Protein 4XA8 (pdb70)

Structure (mmCIF, N/CA/C/O backbone):
data_4XA8
#
_entry.id   4XA8
#
_cell.length_a   58.762
_cell.length_b   63.714
_cell.length_c   154.967
_cell.angle_alpha   90.000
_cell.angle_beta   90.000
_cell.angle_gamma   90.000
#
_symmetry.space_group_name_H-M   'C 2 2 21'
#
loop_
_entity.id
_entity.type
_entity.pdbx_description
1 polymer 'D-isomer specific 2-hydroxyacid dehydrogenase NAD-binding'
2 water water
#
loop_
_atom_site.group_PDB
_atom_site.id
_atom_site.type_symbol
_atom_site.label_atom_id
_atom_site.label_alt_id
_atom_site.label_comp_id
_atom_site.label_asym_id
_atom_site.label_entity_id
_atom_site.label_seq_id
_atom_site.pdbx_PDB_ins_code
_atom_site.Cartn_x
_atom_site.Cartn_y
_atom_site.Cartn_z
_atom_site.occupancy
_atom_site.B_iso_or_equiv
_atom_site.auth_seq_id
_atom_site.auth_comp_id
_atom_site.auth_asym_id
_atom_site.auth_atom_id
_atom_site.pdbx_PDB_model_num
ATOM 1 N N . ALA A 1 6 ? -28.430 -16.106 -8.273 1.00 71.49 5 ALA A N 1
ATOM 2 C CA . ALA A 1 6 ? -28.630 -17.409 -7.583 1.00 71.98 5 ALA A CA 1
ATOM 3 C C . ALA A 1 6 ? -28.742 -17.172 -6.079 1.00 73.17 5 ALA A C 1
ATOM 4 O O . ALA A 1 6 ? -27.867 -17.576 -5.313 1.00 70.93 5 ALA A O 1
ATOM 6 N N . SER A 1 7 ? -29.822 -16.509 -5.673 1.00 74.68 6 SER A N 1
ATOM 7 C CA . SER A 1 7 ? -30.009 -16.089 -4.283 1.00 75.62 6 SER A CA 1
ATOM 8 C C . SER A 1 7 ? -28.926 -15.089 -3.813 1.00 71.65 6 SER A C 1
ATOM 9 O O . SER A 1 7 ? -28.641 -15.009 -2.615 1.00 75.03 6 SER A O 1
ATOM 11 N N . GLY A 1 8 ? -28.339 -14.331 -4.744 1.00 63.51 7 GLY A N 1
ATOM 12 C CA . GLY A 1 8 ? -27.244 -13.409 -4.441 1.00 56.26 7 GLY A CA 1
ATOM 13 C C . GLY A 1 8 ? -26.708 -12.713 -5.692 1.00 51.03 7 GLY A C 1
ATOM 14 O O . GLY A 1 8 ? -26.870 -13.226 -6.808 1.00 47.66 7 GLY A O 1
ATOM 15 N N . ALA A 1 9 ? -26.052 -11.563 -5.522 1.00 46.47 8 ALA A N 1
ATOM 16 C CA . ALA A 1 9 ? -25.622 -10.744 -6.672 1.00 43.83 8 ALA A CA 1
ATOM 17 C C . ALA A 1 9 ? -24.167 -10.986 -7.051 1.00 40.47 8 ALA A C 1
ATOM 18 O O . ALA A 1 9 ? -23.324 -11.357 -6.205 1.00 38.67 8 ALA A O 1
ATOM 20 N N . LEU A 1 10 ? -23.879 -10.805 -8.337 1.00 37.01 9 LEU A N 1
ATOM 21 C CA . LEU A 1 10 ? -22.512 -10.758 -8.813 1.00 34.80 9 LEU A CA 1
ATOM 22 C C . LEU A 1 10 ? -22.089 -9.332 -9.067 1.00 33.14 9 LEU A C 1
ATOM 23 O O . LEU A 1 10 ? -22.814 -8.573 -9.714 1.00 35.49 9 LEU A O 1
ATOM 28 N N . VAL A 1 11 ? -20.895 -8.984 -8.591 1.00 32.79 10 VAL A N 1
ATOM 29 C CA . VAL A 1 11 ? -20.275 -7.692 -8.874 1.00 31.99 10 VAL A CA 1
ATOM 30 C C . VAL A 1 11 ? -19.092 -7.879 -9.833 1.00 30.87 10 VAL A C 1
ATOM 31 O O . VAL A 1 11 ? -18.276 -8.778 -9.643 1.00 29.46 10 VAL A O 1
ATOM 35 N N . PHE A 1 12 ? -19.022 -7.002 -10.824 1.00 27.82 11 PHE A N 1
ATOM 36 C CA . PHE A 1 12 ? -17.974 -6.977 -11.832 1.00 28.46 11 PHE A CA 1
ATOM 37 C C . PHE A 1 12 ? -17.078 -5.748 -11.664 1.00 28.93 11 PHE A C 1
ATOM 38 O O . PHE A 1 12 ? -17.583 -4.591 -11.551 1.00 29.23 11 PHE A O 1
ATOM 46 N N . TYR A 1 13 ? -15.767 -5.972 -11.694 1.00 27.89 12 TYR A N 1
ATOM 47 C CA . TYR A 1 13 ? -14.834 -4.862 -11.774 1.00 29.41 12 TYR A CA 1
ATOM 48 C C . TYR A 1 13 ? -13.702 -5.150 -12.773 1.00 27.57 12 TYR A C 1
ATOM 49 O O . TYR A 1 13 ? -12.948 -6.129 -12.637 1.00 27.02 12 TYR A O 1
ATOM 58 N N . SER A 1 14 ? -13.533 -4.253 -13.730 1.00 27.69 13 SER A N 1
ATOM 59 C CA . SER A 1 14 ? -12.293 -4.253 -14.522 1.00 29.82 13 SER A CA 1
ATOM 60 C C . SER A 1 14 ? -12.090 -2.917 -15.249 1.00 32.20 13 SER A C 1
ATOM 61 O O . SER A 1 14 ? -13.024 -2.386 -15.800 1.00 35.51 13 SER A O 1
ATOM 64 N N . ALA A 1 15 ? -10.875 -2.378 -15.232 1.00 33.90 14 ALA A N 1
ATOM 65 C CA . ALA A 1 15 ? -10.558 -1.172 -16.046 1.00 34.95 14 ALA A CA 1
ATOM 66 C C . ALA A 1 15 ? -10.184 -1.535 -17.485 1.00 33.95 14 ALA A C 1
ATOM 67 O O . ALA A 1 15 ? -10.013 -0.631 -18.325 1.00 36.31 14 ALA A O 1
ATOM 69 N N . VAL A 1 16 ? -10.054 -2.834 -17.774 1.00 32.05 15 VAL A N 1
ATOM 70 C CA . VAL A 1 16 ? -9.560 -3.294 -19.087 1.00 35.10 15 VAL A CA 1
ATOM 71 C C . VAL A 1 16 ? -10.566 -4.217 -19.812 1.00 35.47 15 VAL A C 1
ATOM 72 O O . VAL A 1 16 ? -10.224 -4.840 -20.797 1.00 40.10 15 VAL A O 1
ATOM 76 N N . ASP A 1 17 ? -11.802 -4.288 -19.326 1.00 37.72 16 ASP A N 1
ATOM 77 C CA . ASP A 1 17 ? -12.845 -5.170 -19.872 1.00 37.09 16 ASP A CA 1
ATOM 78 C C . ASP A 1 17 ? -14.165 -4.416 -19.814 1.00 36.72 16 ASP A C 1
ATOM 79 O O . ASP A 1 17 ? -14.354 -3.563 -18.964 1.00 37.00 16 ASP A O 1
ATOM 84 N N . ILE A 1 18 ? -15.066 -4.709 -20.737 1.00 38.65 17 ILE A N 1
ATOM 85 C CA . ILE A 1 18 ? -16.326 -3.977 -20.844 1.00 38.44 17 ILE A CA 1
ATOM 86 C C . ILE A 1 18 ? -17.407 -4.664 -20.004 1.00 35.57 17 ILE A C 1
ATOM 87 O O . ILE A 1 18 ? -17.959 -5.717 -20.408 1.00 34.44 17 ILE A O 1
ATOM 92 N N . GLY A 1 19 ? -17.757 -4.026 -18.893 1.00 34.03 18 GLY A N 1
ATOM 93 C CA . GLY A 1 19 ? -18.760 -4.585 -17.933 1.00 34.37 18 GLY A CA 1
ATOM 94 C C . GLY A 1 19 ? -20.062 -5.024 -18.563 1.00 34.96 18 GLY A C 1
ATOM 95 O O . GLY A 1 19 ? -20.542 -6.137 -18.327 1.00 34.15 18 GLY A O 1
ATOM 96 N N . GLN A 1 20 ? -20.629 -4.177 -19.407 1.00 37.20 19 GLN A N 1
ATOM 97 C CA . GLN A 1 20 ? -21.920 -4.473 -20.048 1.00 40.03 19 GLN A CA 1
ATOM 98 C C . GLN A 1 20 ? -21.972 -5.765 -20.882 1.00 38.59 19 GLN A C 1
ATOM 99 O O . GLN A 1 20 ? -22.966 -6.473 -20.868 1.00 35.18 19 GLN A O 1
ATOM 105 N N . ASP A 1 21 ? -20.903 -6.071 -21.606 1.00 37.68 20 ASP A N 1
ATOM 106 C CA . ASP A 1 21 ? -20.840 -7.285 -22.402 1.00 38.97 20 ASP A CA 1
ATOM 107 C C . ASP A 1 21 ? -20.843 -8.501 -21.483 1.00 34.01 20 ASP A C 1
ATOM 108 O O . ASP A 1 21 ? -21.402 -9.532 -21.827 1.00 31.65 20 ASP A O 1
ATOM 113 N N . TRP A 1 22 ? -20.171 -8.400 -20.339 1.00 30.69 21 TRP A N 1
ATOM 114 C CA . TRP A 1 22 ? -20.157 -9.500 -19.396 1.00 30.23 21 TRP A CA 1
ATOM 115 C C . TRP A 1 22 ? -21.517 -9.657 -18.745 1.00 30.70 21 TRP A C 1
ATOM 116 O O . TRP A 1 22 ? -21.953 -10.769 -18.500 1.00 30.95 21 TRP A O 1
ATOM 127 N N . LYS A 1 23 ? -22.175 -8.541 -18.449 1.00 32.52 22 LYS A N 1
ATOM 128 C CA . LYS A 1 23 ? -23.500 -8.566 -17.841 1.00 32.88 22 LYS A CA 1
ATOM 129 C C . LYS A 1 23 ? -24.500 -9.265 -18.777 1.00 34.11 22 LYS A C 1
ATOM 130 O O . LYS A 1 23 ? -25.267 -10.132 -18.338 1.00 31.64 22 LYS A O 1
ATOM 136 N N . SER A 1 24 ? -24.461 -8.912 -20.056 1.00 33.49 23 SER A N 1
ATOM 137 C CA . SER A 1 24 ? -25.362 -9.517 -21.037 1.00 37.56 23 SER A CA 1
ATOM 138 C C . SER A 1 24 ? -25.181 -11.019 -21.159 1.00 37.24 23 SER A C 1
ATOM 139 O O . SER A 1 24 ? -26.150 -11.773 -21.192 1.00 36.78 23 SER A O 1
ATOM 142 N N . ALA A 1 25 ? -23.926 -11.432 -21.218 1.00 35.69 24 ALA A N 1
ATOM 143 C CA . ALA A 1 25 ? -23.565 -12.837 -21.341 1.00 36.28 24 ALA A CA 1
ATOM 144 C C . ALA A 1 25 ? -23.956 -13.641 -20.085 1.00 34.03 24 ALA A C 1
ATOM 145 O O . ALA A 1 25 ? -24.531 -14.739 -20.183 1.00 34.25 24 ALA A O 1
ATOM 147 N N . LEU A 1 26 ? -23.671 -13.085 -18.919 1.00 31.70 25 LEU A N 1
ATOM 148 C CA . LEU A 1 26 ? -24.024 -13.735 -17.652 1.00 32.23 25 LEU A CA 1
ATOM 149 C C . LEU A 1 26 ? -25.549 -13.843 -17.450 1.00 33.57 25 LEU A C 1
ATOM 150 O O . LEU A 1 26 ? -26.074 -14.905 -17.102 1.00 35.34 25 LEU A O 1
ATOM 155 N N . GLN A 1 27 ? -26.273 -12.778 -17.750 1.00 35.29 26 GLN A N 1
ATOM 156 C CA . GLN A 1 27 ? -27.733 -12.811 -17.653 1.00 39.36 26 GLN A CA 1
ATOM 157 C C . GLN A 1 27 ? -28.408 -13.632 -18.757 1.00 41.32 26 GLN A C 1
ATOM 158 O O . GLN A 1 27 ? -29.515 -14.074 -18.558 1.00 44.68 26 GLN A O 1
ATOM 164 N N . ALA A 1 28 ? -27.741 -13.834 -19.891 1.00 40.87 27 ALA A N 1
ATOM 165 C CA . ALA A 1 28 ? -28.215 -14.768 -20.925 1.00 45.40 27 ALA A CA 1
ATOM 166 C C . ALA A 1 28 ? -28.131 -16.196 -20.413 1.00 45.16 27 ALA A C 1
ATOM 167 O O . ALA A 1 28 ? -29.113 -16.953 -20.481 1.00 48.17 27 ALA A O 1
ATOM 169 N N . ALA A 1 29 ? -26.955 -16.539 -19.900 1.00 43.07 28 ALA A N 1
ATOM 170 C CA . ALA A 1 29 ? -26.662 -17.829 -19.307 1.00 44.00 28 ALA A CA 1
ATOM 171 C C . ALA A 1 29 ? -27.418 -18.111 -17.994 1.00 45.38 28 ALA A C 1
ATOM 172 O O . ALA A 1 29 ? -27.688 -19.275 -17.692 1.00 48.82 28 ALA A O 1
ATOM 174 N N . HIS A 1 30 ? -27.738 -17.087 -17.207 1.00 42.86 29 HIS A N 1
ATOM 175 C CA . HIS A 1 30 ? -28.524 -17.277 -15.973 1.00 46.19 29 HIS A CA 1
ATOM 176 C C . HIS A 1 30 ? -29.533 -16.130 -15.857 1.00 47.13 29 HIS A C 1
ATOM 177 O O . HIS A 1 30 ? -29.231 -15.104 -15.224 1.00 42.19 29 HIS A O 1
ATOM 184 N N . PRO A 1 31 ? -30.730 -16.284 -16.495 1.00 49.54 30 PRO A N 1
ATOM 185 C CA . PRO A 1 31 ? -31.703 -15.197 -16.458 1.00 51.83 30 PRO A CA 1
ATOM 186 C C . PRO A 1 31 ? -32.037 -14.803 -15.027 1.00 53.10 30 PRO A C 1
ATOM 187 O O . PRO A 1 31 ? -32.108 -15.660 -14.149 1.00 54.91 30 PRO A O 1
ATOM 191 N N . GLY A 1 32 ? -32.183 -13.504 -14.787 1.00 53.31 31 GLY A N 1
ATOM 192 C CA . GLY A 1 32 ? -32.450 -13.023 -13.440 1.00 56.04 31 GLY A CA 1
ATOM 193 C C . GLY A 1 32 ? -31.291 -13.193 -12.476 1.00 55.26 31 GLY A C 1
ATOM 194 O O . GLY A 1 32 ? -31.489 -13.127 -11.265 1.00 58.42 31 GLY A O 1
ATOM 195 N N . LEU A 1 33 ? -30.074 -13.408 -12.978 1.00 52.94 32 LEU A N 1
ATOM 196 C CA . LEU A 1 33 ? -28.898 -13.290 -12.102 1.00 49.90 32 LEU A CA 1
ATOM 197 C C . LEU A 1 33 ? -28.702 -11.787 -11.982 1.00 49.87 32 LEU A C 1
ATOM 198 O O . LEU A 1 33 ? -28.841 -11.083 -12.971 1.00 51.55 32 LEU A O 1
ATOM 203 N N . ASP A 1 34 ? -28.414 -11.309 -10.774 1.00 48.23 33 ASP A N 1
ATOM 204 C CA . ASP A 1 34 ? -28.230 -9.885 -10.507 1.00 48.57 33 ASP A CA 1
ATOM 205 C C . ASP A 1 34 ? -26.753 -9.579 -10.678 1.00 42.99 33 ASP A C 1
ATOM 206 O O . ASP A 1 34 ? -25.922 -10.108 -9.936 1.00 39.75 33 ASP A O 1
ATOM 211 N N . VAL A 1 35 ? -26.445 -8.752 -11.661 1.00 40.09 34 VAL A N 1
ATOM 212 C CA . VAL A 1 35 ? -25.082 -8.444 -12.041 1.00 38.60 34 VAL A CA 1
ATOM 213 C C . VAL A 1 35 ? -24.983 -6.959 -11.853 1.00 39.84 34 VAL A C 1
ATOM 214 O O . VAL A 1 35 ? -25.805 -6.197 -12.387 1.00 44.45 34 VAL A O 1
ATOM 218 N N . ARG A 1 36 ? -23.998 -6.545 -11.071 1.00 37.96 35 ARG A N 1
ATOM 219 C CA . ARG A 1 36 ? -23.797 -5.162 -10.776 1.00 37.80 35 ARG A CA 1
ATOM 220 C C . ARG A 1 36 ? -22.393 -4.794 -11.219 1.00 38.34 35 ARG A C 1
ATOM 221 O O . ARG A 1 36 ? -21.399 -5.442 -10.831 1.00 35.95 35 ARG A O 1
ATOM 229 N N . ILE A 1 37 ? -22.318 -3.757 -12.051 1.00 38.52 36 ILE A N 1
ATOM 230 C CA . ILE A 1 37 ? -21.038 -3.319 -12.616 1.00 38.27 36 ILE A CA 1
ATOM 231 C C . ILE A 1 37 ? -20.504 -2.223 -11.722 1.00 37.98 36 ILE A C 1
ATOM 232 O O . ILE A 1 37 ? -21.147 -1.172 -11.575 1.00 39.85 36 ILE A O 1
ATOM 237 N N . ALA A 1 38 ? -19.353 -2.472 -11.102 1.00 35.11 37 ALA A N 1
ATOM 238 C CA . ALA A 1 38 ? -18.688 -1.461 -10.293 1.00 36.77 37 ALA A CA 1
ATOM 239 C C . ALA A 1 38 ? -17.944 -0.557 -11.229 1.00 39.21 37 ALA A C 1
ATOM 240 O O . ALA A 1 38 ? -17.347 -1.033 -12.211 1.00 36.36 37 ALA A O 1
ATOM 242 N N . ARG A 1 39 ? -17.925 0.723 -10.872 1.00 37.73 38 ARG A N 1
ATOM 243 C CA . ARG A 1 39 ? -17.334 1.798 -11.663 1.00 42.70 38 ARG A CA 1
ATOM 244 C C . ARG A 1 39 ? -15.808 1.742 -11.636 1.00 42.04 38 ARG A C 1
ATOM 245 O O . ARG A 1 39 ? -15.216 1.621 -10.563 1.00 39.52 38 ARG A O 1
ATOM 253 N N . ALA A 1 40 ? -15.177 1.784 -12.804 1.00 41.80 39 ALA A N 1
ATOM 254 C CA . ALA A 1 40 ? -13.709 1.838 -12.879 1.00 42.56 39 ALA A CA 1
ATOM 255 C C . ALA A 1 40 ? -13.196 2.997 -12.018 1.00 45.13 39 ALA A C 1
ATOM 256 O O . ALA A 1 40 ? -13.820 4.066 -11.962 1.00 43.18 39 ALA A O 1
ATOM 258 N N . GLY A 1 41 ? -12.080 2.771 -11.326 1.00 43.07 40 GLY A N 1
ATOM 259 C CA . GLY A 1 41 ? -11.463 3.819 -10.522 1.00 46.72 40 GLY A CA 1
ATOM 260 C C . GLY A 1 41 ? -11.783 3.584 -9.062 1.00 46.22 40 GLY A C 1
ATOM 261 O O . GLY A 1 41 ? -11.002 2.976 -8.350 1.00 48.69 40 GLY A O 1
ATOM 262 N N . ASP A 1 42 ? -12.955 4.028 -8.616 1.00 46.18 41 ASP A N 1
ATOM 263 C CA . ASP A 1 42 ? -13.287 3.948 -7.194 1.00 44.95 41 ASP A CA 1
ATOM 264 C C . ASP A 1 42 ? -14.028 2.656 -6.863 1.00 41.30 41 ASP A C 1
ATOM 265 O O . ASP A 1 42 ? -14.142 2.281 -5.695 1.00 37.08 41 ASP A O 1
ATOM 270 N N . GLY A 1 43 ? -14.535 1.966 -7.879 1.00 36.45 42 GLY A N 1
ATOM 271 C CA . GLY A 1 43 ? -15.294 0.752 -7.615 1.00 36.80 42 GLY A CA 1
ATOM 272 C C . GLY A 1 43 ? -16.701 0.953 -7.062 1.00 37.79 42 GLY A C 1
ATOM 273 O O . GLY A 1 43 ? -17.332 -0.006 -6.591 1.00 36.85 42 GLY A O 1
ATOM 274 N N . HIS A 1 44 ? -17.211 2.182 -7.120 1.00 40.79 43 HIS A N 1
ATOM 275 C CA . HIS A 1 44 ? -18.567 2.437 -6.677 1.00 43.57 43 HIS A CA 1
ATOM 276 C C . HIS A 1 44 ? -19.551 1.538 -7.404 1.00 44.57 43 HIS A C 1
ATOM 277 O O . HIS A 1 44 ? -19.551 1.462 -8.631 1.00 43.03 43 HIS A O 1
ATOM 284 N N . VAL A 1 45 ? -20.400 0.881 -6.639 1.00 46.80 44 VAL A N 1
ATOM 285 C CA . VAL A 1 45 ? -21.384 -0.029 -7.184 1.00 48.20 44 VAL A CA 1
ATOM 286 C C . VAL A 1 45 ? -22.691 0.293 -6.449 1.00 52.68 44 VAL A C 1
ATOM 287 O O . VAL A 1 45 ? -22.675 0.510 -5.238 1.00 52.48 44 VAL A O 1
ATOM 291 N N . GLU A 1 46 ? -23.797 0.378 -7.191 1.00 55.07 45 GLU A N 1
ATOM 292 C CA . GLU A 1 46 ? -25.122 0.575 -6.603 1.00 60.52 45 GLU A CA 1
ATOM 293 C C . GLU A 1 46 ? -25.626 -0.685 -5.897 1.00 58.90 45 GLU A C 1
ATOM 294 O O . GLU A 1 46 ? -25.161 -1.804 -6.167 1.00 53.55 45 GLU A O 1
ATOM 300 N N . GLY A 1 47 ? -26.596 -0.490 -5.001 1.00 59.53 46 GLY A N 1
ATOM 301 C CA . GLY A 1 47 ? -27.322 -1.600 -4.385 1.00 61.13 46 GLY A CA 1
ATOM 302 C C . GLY A 1 47 ? -26.759 -2.014 -3.035 1.00 60.20 46 GLY A C 1
ATOM 303 O O . GLY A 1 47 ? -25.691 -1.557 -2.649 1.00 59.84 46 GLY A O 1
ATOM 304 N N . ASP A 1 48 ? -27.488 -2.882 -2.324 1.00 60.35 47 ASP A N 1
ATOM 305 C CA . ASP A 1 48 ? -27.071 -3.393 -1.003 1.00 58.31 47 ASP A CA 1
ATOM 306 C C . ASP A 1 48 ? -25.857 -4.326 -1.098 1.00 52.86 47 ASP A C 1
ATOM 307 O O . ASP A 1 48 ? -25.956 -5.423 -1.644 1.00 54.22 47 ASP A O 1
ATOM 312 N N . PRO A 1 49 ? -24.699 -3.895 -0.571 1.00 50.68 48 PRO A N 1
ATOM 313 C CA . PRO A 1 49 ? -23.489 -4.733 -0.751 1.00 48.42 48 PRO A CA 1
ATOM 314 C C . PRO A 1 49 ? -23.512 -6.068 0.020 1.00 46.56 48 PRO A C 1
ATOM 315 O O . PRO A 1 49 ? -22.784 -6.991 -0.313 1.00 44.28 48 PRO A O 1
ATOM 319 N N . GLU A 1 50 ? -24.352 -6.172 1.033 1.00 50.03 49 GLU A N 1
ATOM 320 C CA . GLU A 1 50 ? -24.553 -7.446 1.719 1.00 50.96 49 GLU A CA 1
ATOM 321 C C . GLU A 1 50 ? -25.135 -8.524 0.805 1.00 50.29 49 GLU A C 1
ATOM 322 O O . GLU A 1 50 ? -24.968 -9.710 1.082 1.00 50.42 49 GLU A O 1
ATOM 328 N N . GLU A 1 51 ? -25.779 -8.125 -0.293 1.00 50.63 50 GLU A N 1
ATOM 329 C CA . GLU A 1 51 ? -26.399 -9.090 -1.213 1.00 51.70 50 GLU A CA 1
ATOM 330 C C . GLU A 1 51 ? -25.414 -9.640 -2.225 1.00 47.91 50 GLU A C 1
ATOM 331 O O . GLU A 1 51 ? -25.744 -10.566 -2.963 1.00 49.28 50 GLU A O 1
ATOM 337 N N . VAL A 1 52 ? -24.202 -9.076 -2.265 1.00 45.80 51 VAL A N 1
ATOM 338 C CA . VAL A 1 52 ? -23.176 -9.459 -3.235 1.00 41.88 51 VAL A CA 1
ATOM 339 C C . VAL A 1 52 ? -22.423 -10.672 -2.740 1.00 41.71 51 VAL A C 1
ATOM 340 O O . VAL A 1 52 ? -21.830 -10.657 -1.659 1.00 41.87 51 VAL A O 1
ATOM 344 N N . ARG A 1 53 ? -22.440 -11.730 -3.529 1.00 41.36 52 ARG A N 1
ATOM 345 C CA . ARG A 1 53 ? -21.839 -12.983 -3.095 1.00 43.32 52 ARG A CA 1
ATOM 346 C C . ARG A 1 53 ? -20.756 -13.505 -4.035 1.00 39.07 52 ARG A C 1
ATOM 347 O O . ARG A 1 53 ? -19.979 -14.387 -3.671 1.00 37.72 52 ARG A O 1
ATOM 355 N N . TYR A 1 54 ? -20.679 -12.928 -5.221 1.00 36.21 53 TYR A N 1
ATOM 356 C CA . TYR A 1 54 ? -19.680 -13.328 -6.200 1.00 35.78 53 TYR A CA 1
ATOM 357 C C . TYR A 1 54 ? -19.026 -12.069 -6.755 1.00 32.95 53 TYR A C 1
ATOM 358 O O . TYR A 1 54 ? -19.701 -11.049 -6.919 1.00 32.43 53 TYR A O 1
ATOM 367 N N . ALA A 1 55 ? -17.714 -12.137 -6.989 1.00 32.25 54 ALA A N 1
ATOM 368 C CA . ALA A 1 55 ? -16.950 -11.048 -7.607 1.00 30.84 54 ALA A CA 1
ATOM 369 C C . ALA A 1 55 ? -16.145 -11.544 -8.812 1.00 31.11 54 ALA A C 1
ATOM 370 O O . ALA A 1 55 ? -15.351 -12.477 -8.696 1.00 32.05 54 ALA A O 1
ATOM 372 N N . LEU A 1 56 ? -16.390 -10.921 -9.965 1.00 29.67 55 LEU A N 1
ATOM 373 C CA . LEU A 1 56 ? -15.643 -11.169 -11.189 1.00 30.18 55 LEU A CA 1
ATOM 374 C C . LEU A 1 56 ? -14.798 -9.940 -11.450 1.00 30.00 55 LEU A C 1
ATOM 375 O O . LEU A 1 56 ? -15.331 -8.867 -11.708 1.00 29.80 55 LEU A O 1
ATOM 380 N N . VAL A 1 57 ? -13.484 -10.076 -11.339 1.00 29.57 56 VAL A N 1
ATOM 381 C CA . VAL A 1 57 ? -12.626 -8.901 -11.257 1.00 30.38 56 VAL A CA 1
ATOM 382 C C . VAL A 1 57 ? -11.299 -9.000 -12.003 1.00 30.84 56 VAL A C 1
ATOM 383 O O . VAL A 1 57 ? -10.737 -10.100 -12.193 1.00 33.21 56 VAL A O 1
ATOM 387 N N . TRP A 1 58 ? -10.780 -7.828 -12.389 1.00 30.45 57 TRP A N 1
ATOM 388 C CA . TRP A 1 58 ? -9.374 -7.682 -12.761 1.00 31.90 57 TRP A CA 1
ATOM 389 C C . TRP A 1 58 ? -8.730 -6.488 -12.008 1.00 32.53 57 TRP A C 1
ATOM 390 O O . TRP A 1 58 ? -9.176 -5.343 -12.117 1.00 30.26 57 TRP A O 1
ATOM 401 N N . LYS A 1 59 ? -7.706 -6.784 -11.214 1.00 34.40 58 LYS A N 1
ATOM 402 C CA . LYS A 1 59 ? -6.965 -5.773 -10.422 1.00 38.62 58 LYS A CA 1
ATOM 403 C C . LYS A 1 59 ? -7.834 -4.665 -9.793 1.00 37.35 58 LYS A C 1
ATOM 404 O O . LYS A 1 59 ? -7.629 -3.489 -10.079 1.00 35.93 58 LYS A O 1
ATOM 410 N N . PRO A 1 60 ? -8.817 -5.051 -8.948 1.00 35.08 59 PRO A N 1
ATOM 411 C CA . PRO A 1 60 ? -9.751 -4.081 -8.393 1.00 34.57 59 PRO A CA 1
ATOM 412 C C . PRO A 1 60 ? -9.029 -3.142 -7.447 1.00 37.95 59 PRO A C 1
ATOM 413 O O . PRO A 1 60 ? -7.886 -3.424 -7.082 1.00 38.71 59 PRO A O 1
ATOM 417 N N . PRO A 1 61 ? -9.679 -2.014 -7.076 1.00 38.37 60 PRO A N 1
ATOM 418 C CA . PRO A 1 61 ? -9.048 -1.011 -6.244 1.00 40.17 60 PRO A CA 1
ATOM 419 C C . PRO A 1 61 ? -8.695 -1.571 -4.860 1.00 39.92 60 PRO A C 1
ATOM 420 O O . PRO A 1 61 ? -9.366 -2.492 -4.372 1.00 37.72 60 PRO A O 1
ATOM 424 N N . HIS A 1 62 ? -7.637 -1.036 -4.251 1.00 42.11 61 HIS A N 1
ATOM 425 C CA . HIS A 1 62 ? -7.231 -1.424 -2.884 1.00 43.66 61 HIS A CA 1
ATOM 426 C C . HIS A 1 62 ? -8.468 -1.329 -1.970 1.00 43.46 61 HIS A C 1
ATOM 427 O O . HIS A 1 62 ? -9.202 -0.340 -2.008 1.00 43.40 61 HIS A O 1
ATOM 429 N N . GLY A 1 63 ? -8.743 -2.378 -1.198 1.00 43.34 62 GLY A N 1
ATOM 430 C CA . GLY A 1 63 ? -9.892 -2.365 -0.288 1.00 43.39 62 GLY A CA 1
ATOM 431 C C . GLY A 1 63 ? -11.229 -2.732 -0.921 1.00 40.80 62 GLY A C 1
ATOM 432 O O . GLY A 1 63 ? -12.238 -2.749 -0.243 1.00 39.03 62 GLY A O 1
ATOM 433 N N . PHE A 1 64 ? -11.246 -3.076 -2.216 1.00 38.61 63 PHE A N 1
ATOM 434 C CA . PHE A 1 64 ? -12.509 -3.358 -2.901 1.00 34.60 63 PHE A CA 1
ATOM 435 C C . PHE A 1 64 ? -13.303 -4.506 -2.245 1.00 34.86 63 PHE A C 1
ATOM 436 O O . PHE A 1 64 ? -14.525 -4.406 -2.029 1.00 33.14 63 PHE A O 1
ATOM 444 N N . PHE A 1 65 ? -12.629 -5.586 -1.897 1.00 35.11 64 PHE A N 1
ATOM 445 C CA . PHE A 1 65 ? -13.375 -6.747 -1.416 1.00 37.54 64 PHE A CA 1
ATOM 446 C C . PHE A 1 65 ? -13.962 -6.520 -0.041 1.00 38.71 64 PHE A C 1
ATOM 447 O O . PHE A 1 65 ? -14.883 -7.246 0.338 1.00 39.11 64 PHE A O 1
ATOM 455 N N . ALA A 1 66 ? -13.466 -5.514 0.687 1.00 38.32 65 ALA A N 1
ATOM 456 C CA . ALA A 1 66 ? -13.962 -5.259 2.031 1.00 41.14 65 ALA A CA 1
ATOM 457 C C . ALA A 1 66 ? -15.362 -4.708 1.979 1.00 40.54 65 ALA A C 1
ATOM 458 O O . ALA A 1 66 ? -16.040 -4.651 3.006 1.00 43.60 65 ALA A O 1
ATOM 460 N N . ARG A 1 67 ? -15.790 -4.280 0.813 1.00 37.34 66 ARG A N 1
ATOM 461 C CA . ARG A 1 67 ? -17.152 -3.801 0.635 1.00 39.88 66 ARG A CA 1
ATOM 462 C C . ARG A 1 67 ? -18.204 -4.901 0.779 1.00 39.88 66 ARG A C 1
ATOM 463 O O . ARG A 1 67 ? -19.383 -4.596 0.904 1.00 38.90 66 ARG A O 1
ATOM 471 N N . PHE A 1 68 ? -17.796 -6.175 0.667 1.00 39.59 67 PHE A N 1
ATOM 472 C CA . PHE A 1 68 ? -18.737 -7.273 0.417 1.00 37.95 67 PHE A CA 1
ATOM 473 C C . PHE A 1 68 ? -18.515 -8.349 1.456 1.00 40.90 67 PHE A C 1
ATOM 474 O O . PHE A 1 68 ? -17.802 -9.321 1.194 1.00 42.13 67 PHE A O 1
ATOM 482 N N . PRO A 1 69 ? -19.089 -8.170 2.677 1.00 43.15 68 PRO A N 1
ATOM 483 C CA . PRO A 1 69 ? -18.807 -9.122 3.752 1.00 44.89 68 PRO A CA 1
ATOM 484 C C . PRO A 1 69 ? -19.263 -10.571 3.470 1.00 47.45 68 PRO A C 1
ATOM 485 O O . PRO A 1 69 ? -18.625 -11.493 3.950 1.00 49.47 68 PRO A O 1
ATOM 489 N N . ASN A 1 70 ? -20.306 -10.761 2.653 1.00 46.27 69 ASN A N 1
ATOM 490 C CA . ASN A 1 70 ? -20.885 -12.088 2.361 1.00 46.83 69 ASN A CA 1
ATOM 491 C C . ASN A 1 70 ? -20.380 -12.744 1.054 1.00 45.48 69 ASN A C 1
ATOM 492 O O . ASN A 1 70 ? -20.961 -13.732 0.562 1.00 44.04 69 ASN A O 1
ATOM 497 N N . LEU A 1 71 ? -19.306 -12.191 0.494 1.00 43.74 70 LEU A N 1
ATOM 498 C CA . LEU A 1 71 ? -18.611 -12.801 -0.662 1.00 44.60 70 LEU A CA 1
ATOM 499 C C . LEU A 1 71 ? -18.262 -14.286 -0.408 1.00 45.52 70 LEU A C 1
ATOM 500 O O . LEU A 1 71 ? -17.696 -14.657 0.660 1.00 41.47 70 LEU A O 1
ATOM 505 N N . LYS A 1 72 ? -18.617 -15.116 -1.388 1.00 42.85 71 LYS A N 1
ATOM 506 C CA . LYS A 1 72 ? -18.437 -16.570 -1.336 1.00 44.92 71 LYS A CA 1
ATOM 507 C C . LYS A 1 72 ? -17.481 -17.115 -2.397 1.00 44.65 71 LYS A C 1
ATOM 508 O O . LYS A 1 72 ? -17.016 -18.265 -2.276 1.00 45.38 71 LYS A O 1
ATOM 514 N N . LEU A 1 73 ? -17.208 -16.295 -3.421 1.00 38.95 72 LEU A N 1
ATOM 515 C CA . LEU A 1 73 ? -16.527 -16.719 -4.632 1.00 38.48 72 LEU A CA 1
ATOM 516 C C . LEU A 1 73 ? -15.903 -15.513 -5.336 1.00 36.38 72 LEU A C 1
ATOM 517 O O . LEU A 1 73 ? -16.567 -14.488 -5.548 1.00 36.49 72 LEU A O 1
ATOM 522 N N . VAL A 1 74 ? -14.618 -15.618 -5.667 1.00 37.44 73 VAL A N 1
ATOM 523 C CA . VAL A 1 74 ? -13.958 -14.667 -6.561 1.00 35.89 73 VAL A CA 1
ATOM 524 C C . VAL A 1 74 ? -13.564 -15.354 -7.856 1.00 35.45 73 VAL A C 1
ATOM 525 O O . VAL A 1 74 ? -13.125 -16.517 -7.848 1.00 37.07 73 VAL A O 1
ATOM 529 N N . ILE A 1 75 ? -13.744 -14.633 -8.956 1.00 33.26 74 ILE A N 1
ATOM 530 C CA . ILE A 1 75 ? -13.377 -15.107 -10.281 1.00 35.36 74 ILE A CA 1
ATOM 531 C C . ILE A 1 75 ? -12.464 -14.057 -10.919 1.00 34.35 74 ILE A C 1
ATOM 532 O O . ILE A 1 75 ? -12.853 -12.911 -11.086 1.00 32.44 74 ILE A O 1
ATOM 537 N N . ASN A 1 76 ? -11.244 -14.447 -11.241 1.00 36.09 75 ASN A N 1
ATOM 538 C CA . ASN A 1 76 ? -10.280 -13.543 -11.829 1.00 37.18 75 ASN A CA 1
ATOM 539 C C . ASN A 1 76 ? -10.442 -13.531 -13.361 1.00 36.03 75 ASN A C 1
ATOM 540 O O . ASN A 1 76 ? -10.505 -14.584 -13.987 1.00 39.45 75 ASN A O 1
ATOM 545 N N . LEU A 1 77 ? -10.515 -12.354 -13.970 1.00 43.69 76 LEU A N 1
ATOM 546 C CA . LEU A 1 77 ? -10.787 -12.240 -15.421 1.00 45.32 76 LEU A CA 1
ATOM 547 C C . LEU A 1 77 ? -9.600 -12.567 -16.329 1.00 49.99 76 LEU A C 1
ATOM 548 O O . LEU A 1 77 ? -9.167 -11.730 -17.116 1.00 55.64 76 LEU A O 1
ATOM 553 N N . GLY A 1 78 ? -9.117 -13.799 -16.254 1.00 52.41 77 GLY A N 1
ATOM 554 C CA . GLY A 1 78 ? -8.014 -14.264 -17.092 1.00 56.64 77 GLY A CA 1
ATOM 555 C C . GLY A 1 78 ? -7.813 -15.717 -16.742 1.00 59.49 77 GLY A C 1
ATOM 556 O O . GLY A 1 78 ? -8.234 -16.138 -15.652 1.00 53.05 77 GLY A O 1
ATOM 557 N N . ARG A 1 87 ? -2.357 -9.671 -1.433 1.00 83.86 86 ARG A N 1
ATOM 558 C CA . ARG A 1 87 ? -3.680 -10.212 -1.156 1.00 79.79 86 ARG A CA 1
ATOM 559 C C . ARG A 1 87 ? -4.449 -9.469 -0.036 1.00 79.96 86 ARG A C 1
ATOM 560 O O . ARG A 1 87 ? -5.559 -9.868 0.302 1.00 77.88 86 ARG A O 1
ATOM 562 N N . ASP A 1 88 ? -3.897 -8.363 0.473 1.00 84.24 87 ASP A N 1
ATOM 563 C CA . ASP A 1 88 ? -4.234 -7.810 1.810 1.00 85.97 87 ASP A CA 1
ATOM 564 C C . ASP A 1 88 ? -5.714 -7.706 2.250 1.00 81.58 87 ASP A C 1
ATOM 565 O O . ASP A 1 88 ? -5.981 -7.784 3.449 1.00 81.59 87 ASP A O 1
ATOM 567 N N . ASP A 1 89 ? -6.653 -7.517 1.320 1.00 76.51 88 ASP A N 1
ATOM 568 C CA . ASP A 1 89 ? -8.100 -7.441 1.654 1.00 73.80 88 ASP A CA 1
ATOM 569 C C . ASP A 1 89 ? -8.929 -8.650 1.183 1.00 72.87 88 ASP A C 1
ATOM 570 O O . ASP A 1 89 ? -10.153 -8.673 1.388 1.00 70.48 88 ASP A O 1
ATOM 575 N N . LEU A 1 90 ? -8.273 -9.623 0.536 1.00 72.72 89 LEU A N 1
ATOM 576 C CA . LEU A 1 90 ? -8.951 -10.787 -0.038 1.00 71.36 89 LEU A CA 1
ATOM 577 C C . LEU A 1 90 ? -9.503 -11.655 1.079 1.00 73.52 89 LEU A C 1
ATOM 578 O O . LEU A 1 90 ? -8.768 -11.992 2.005 1.00 74.71 89 LEU A O 1
ATOM 580 N N . PRO A 1 91 ? -10.798 -12.020 1.009 1.00 73.96 90 PRO A N 1
ATOM 581 C CA . PRO A 1 91 ? -11.324 -12.851 2.091 1.00 76.80 90 PRO A CA 1
ATOM 582 C C . PRO A 1 91 ? -10.931 -14.329 1.942 1.00 74.01 90 PRO A C 1
ATOM 583 O O . PRO A 1 91 ? -10.242 -14.713 0.993 1.00 68.42 90 PRO A O 1
ATOM 587 N N . ASP A 1 92 ? -11.368 -15.135 2.900 1.00 73.88 91 ASP A N 1
ATOM 588 C CA . ASP A 1 92 ? -11.011 -16.544 2.974 1.00 72.23 91 ASP A CA 1
ATOM 589 C C . ASP A 1 92 ? -11.980 -17.402 2.137 1.00 68.10 91 ASP A C 1
ATOM 590 O O . ASP A 1 92 ? -12.748 -18.190 2.678 1.00 67.73 91 ASP A O 1
ATOM 595 N N . VAL A 1 93 ? -11.950 -17.234 0.814 1.00 62.95 92 VAL A N 1
ATOM 596 C CA . VAL A 1 93 ? -12.917 -17.899 -0.073 1.00 60.60 92 VAL A CA 1
ATOM 597 C C . VAL A 1 93 ? -12.248 -18.470 -1.319 1.00 58.25 92 VAL A C 1
ATOM 598 O O . VAL A 1 93 ? -11.117 -18.103 -1.644 1.00 58.58 92 VAL A O 1
ATOM 602 N N . PRO A 1 94 ? -12.952 -19.370 -2.028 1.00 55.62 93 PRO A N 1
ATOM 603 C CA . PRO A 1 94 ? -12.418 -19.863 -3.293 1.00 53.11 93 PRO A CA 1
ATOM 604 C C . PRO A 1 94 ? -12.179 -18.738 -4.320 1.00 50.17 93 PRO A C 1
ATOM 605 O O . PRO A 1 94 ? -12.997 -17.811 -4.450 1.00 45.13 93 PRO A O 1
ATOM 609 N N . VAL A 1 95 ? -11.044 -18.856 -5.007 1.00 49.61 94 VAL A N 1
ATOM 610 C CA . VAL A 1 95 ? -10.633 -17.965 -6.065 1.00 49.49 94 VAL A CA 1
ATOM 611 C C . VAL A 1 95 ? -10.462 -18.804 -7.324 1.00 49.38 94 VAL A C 1
ATOM 612 O O . VAL A 1 95 ? -9.735 -19.795 -7.327 1.00 52.62 94 VAL A O 1
ATOM 616 N N . THR A 1 96 ? -11.147 -18.423 -8.384 1.00 46.31 95 THR A N 1
ATOM 617 C CA . THR A 1 96 ? -11.085 -19.167 -9.615 1.00 47.38 95 THR A CA 1
ATOM 618 C C . THR A 1 96 ? -10.526 -18.284 -10.722 1.00 47.73 95 THR A C 1
ATOM 619 O O . THR A 1 96 ? -10.530 -17.038 -10.622 1.00 45.13 95 THR A O 1
ATOM 623 N N . ARG A 1 97 ? -10.022 -18.953 -11.743 1.00 48.95 96 ARG A N 1
ATOM 624 C CA . ARG A 1 97 ? -9.619 -18.316 -12.975 1.00 50.99 96 ARG A CA 1
ATOM 625 C C . ARG A 1 97 ? -10.532 -18.873 -14.068 1.00 49.35 96 ARG A C 1
ATOM 626 O O . ARG A 1 97 ? -11.264 -19.851 -13.852 1.00 48.62 96 ARG A O 1
ATOM 634 N N . LEU A 1 98 ? -10.520 -18.229 -15.221 1.00 48.46 97 LEU A N 1
ATOM 635 C CA . LEU A 1 98 ? -11.282 -18.715 -16.341 1.00 49.89 97 LEU A CA 1
ATOM 636 C C . LEU A 1 98 ? -10.427 -19.746 -17.082 1.00 54.78 97 LEU A C 1
ATOM 637 O O . LEU A 1 98 ? -9.213 -19.602 -17.212 1.00 57.40 97 LEU A O 1
ATOM 642 N N . SER A 1 99 ? -11.068 -20.810 -17.521 1.00 57.68 98 SER A N 1
ATOM 643 C CA . SER A 1 99 ? -10.408 -21.833 -18.298 1.00 62.75 98 SER A CA 1
ATOM 644 C C . SER A 1 99 ? -11.046 -21.735 -19.668 1.00 64.42 98 SER A C 1
ATOM 645 O O . SER A 1 99 ? -12.182 -22.155 -19.855 1.00 65.60 98 SER A O 1
ATOM 648 N N . ASP A 1 100 ? -10.353 -21.106 -20.608 1.00 54.00 99 ASP A N 1
ATOM 649 C CA . ASP A 1 100 ? -10.887 -20.979 -21.944 1.00 55.44 99 ASP A CA 1
ATOM 650 C C . ASP A 1 100 ? -9.978 -21.825 -22.801 1.00 53.22 99 ASP A C 1
ATOM 651 O O . ASP A 1 100 ? -8.838 -21.426 -23.099 1.00 49.49 99 ASP A O 1
ATOM 656 N N . PRO A 1 101 ? -10.476 -23.005 -23.189 1.00 52.94 100 PRO A N 1
ATOM 657 C CA . PRO A 1 101 ? -9.700 -24.024 -23.852 1.00 53.14 100 PRO A CA 1
ATOM 658 C C . PRO A 1 101 ? -8.988 -23.575 -25.092 1.00 49.72 100 PRO A C 1
ATOM 659 O O . PRO A 1 101 ? -8.086 -24.268 -25.505 1.00 54.78 100 PRO A O 1
ATOM 663 N N . ASN A 1 102 ? -9.402 -22.461 -25.681 1.00 48.70 101 ASN A N 1
ATOM 664 C CA . ASN A 1 102 ? -8.762 -21.901 -26.860 1.00 48.97 101 ASN A CA 1
ATOM 665 C C . ASN A 1 102 ? -7.854 -20.693 -26.702 1.00 47.39 101 ASN A C 1
ATOM 666 O O . ASN A 1 102 ? -7.402 -20.108 -27.694 1.00 44.14 101 ASN A O 1
ATOM 671 N N . MET A 1 103 ? -7.558 -20.287 -25.466 1.00 47.47 102 MET A N 1
ATOM 672 C CA . MET A 1 103 ? -6.783 -19.083 -25.286 1.00 47.02 102 MET A CA 1
ATOM 673 C C . MET A 1 103 ? -5.404 -19.364 -25.835 1.00 44.34 102 MET A C 1
ATOM 674 O O . MET A 1 103 ? -4.735 -18.447 -26.340 1.00 45.28 102 MET A O 1
ATOM 679 N N . SER A 1 104 ? -4.973 -20.615 -25.711 1.00 41.47 103 SER A N 1
ATOM 680 C CA . SER A 1 104 ? -3.699 -21.049 -26.254 1.00 45.82 103 SER A CA 1
ATOM 681 C C . SER A 1 104 ? -3.614 -20.756 -27.760 1.00 43.95 103 SER A C 1
ATOM 682 O O . SER A 1 104 ? -2.559 -20.373 -28.258 1.00 45.42 103 SER A O 1
ATOM 685 N N . GLN A 1 105 ? -4.713 -21.027 -28.452 1.00 42.28 104 GLN A N 1
ATOM 686 C CA . GLN A 1 105 ? -4.864 -20.759 -29.914 1.00 40.42 104 GLN A CA 1
ATOM 687 C C . GLN A 1 105 ? -4.891 -19.286 -30.246 1.00 37.57 104 GLN A C 1
ATOM 688 O O . GLN A 1 105 ? -4.160 -18.823 -31.081 1.00 34.49 104 GLN A O 1
ATOM 694 N N . MET A 1 106 ? -5.742 -18.548 -29.563 1.00 36.44 105 MET A N 1
ATOM 695 C CA . MET A 1 106 ? -5.838 -17.134 -29.763 1.00 37.42 105 MET A CA 1
ATOM 696 C C . MET A 1 106 ? -4.522 -16.396 -29.447 1.00 32.98 105 MET A C 1
ATOM 697 O O . MET A 1 106 ? -4.140 -15.454 -30.120 1.00 30.59 105 MET A O 1
ATOM 702 N N . MET A 1 107 ? -3.845 -16.812 -28.389 1.00 30.97 106 MET A N 1
ATOM 703 C CA . MET A 1 107 ? -2.540 -16.275 -28.105 1.00 29.53 106 MET A CA 1
ATOM 704 C C . MET A 1 107 ? -1.501 -16.639 -29.190 1.00 26.46 106 MET A C 1
ATOM 705 O O . MET A 1 107 ? -0.732 -15.792 -29.624 1.00 24.27 106 MET A O 1
ATOM 710 N N . ALA A 1 108 ? -1.477 -17.894 -29.633 1.00 26.10 107 ALA A N 1
ATOM 711 C CA . ALA A 1 108 ? -0.497 -18.282 -30.626 1.00 25.60 107 ALA A CA 1
ATOM 712 C C . ALA A 1 108 ? -0.738 -17.520 -31.903 1.00 24.17 107 ALA A C 1
ATOM 713 O O . ALA A 1 108 ? 0.225 -17.143 -32.573 1.00 24.37 107 ALA A O 1
ATOM 715 N N . SER A 1 109 ? -2.004 -17.335 -32.273 1.00 24.39 108 SER A N 1
ATOM 716 C CA . SER A 1 109 ? -2.352 -16.616 -33.501 1.00 23.40 108 SER A CA 1
ATOM 717 C C . SER A 1 109 ? -1.901 -15.169 -33.347 1.00 22.93 108 SER A C 1
ATOM 718 O O . SER A 1 109 ? -1.327 -14.577 -34.281 1.00 22.97 108 SER A O 1
ATOM 721 N N . PHE A 1 110 ? -2.109 -14.554 -32.176 1.00 23.09 109 PHE A N 1
ATOM 722 C CA . PHE A 1 110 ? -1.688 -13.181 -31.999 1.00 22.72 109 PHE A CA 1
ATOM 723 C C . PHE A 1 110 ? -0.128 -13.029 -32.095 1.00 22.39 109 PHE A C 1
ATOM 724 O O . PHE A 1 110 ? 0.391 -12.113 -32.705 1.00 21.47 109 PHE A O 1
ATOM 732 N N . VAL A 1 111 ? 0.605 -13.956 -31.468 1.00 22.03 110 VAL A N 1
ATOM 733 C CA . VAL A 1 111 ? 2.054 -13.956 -31.552 1.00 22.16 110 VAL A CA 1
ATOM 734 C C . VAL A 1 111 ? 2.519 -14.092 -32.990 1.00 21.77 110 VAL A C 1
ATOM 735 O O . VAL A 1 111 ? 3.446 -13.409 -33.409 1.00 20.75 110 VAL A O 1
ATOM 739 N N . LEU A 1 112 ? 1.885 -14.963 -33.751 1.00 22.64 111 LEU A N 1
ATOM 740 C CA . LEU A 1 112 ? 2.272 -15.102 -35.163 1.00 24.61 111 LEU A CA 1
ATOM 741 C C . LEU A 1 112 ? 2.057 -13.795 -35.913 1.00 23.72 111 LEU A C 1
ATOM 742 O O . LEU A 1 112 ? 2.920 -13.374 -36.695 1.00 23.60 111 LEU A O 1
ATOM 747 N N . PHE A 1 113 ? 0.926 -13.147 -35.680 1.00 22.83 112 PHE A N 1
ATOM 748 C CA . PHE A 1 113 ? 0.716 -11.806 -36.254 1.00 23.46 112 PHE A CA 1
ATOM 749 C C . PHE A 1 113 ? 1.856 -10.835 -35.900 1.00 21.75 112 PHE A C 1
ATOM 750 O O . PHE A 1 113 ? 2.384 -10.157 -36.777 1.00 21.24 112 PHE A O 1
ATOM 758 N N . CYS A 1 114 ? 2.243 -10.772 -34.613 1.00 21.60 113 CYS A N 1
ATOM 759 C CA . CYS A 1 114 ? 3.272 -9.812 -34.181 1.00 21.47 113 CYS A CA 1
ATOM 760 C C . CYS A 1 114 ? 4.664 -10.160 -34.777 1.00 20.72 113 CYS A C 1
ATOM 761 O O . CYS A 1 114 ? 5.385 -9.292 -35.270 1.00 19.82 113 CYS A O 1
ATOM 764 N N . VAL A 1 115 ? 5.001 -11.454 -34.784 1.00 20.42 114 VAL A N 1
ATOM 765 C CA . VAL A 1 115 ? 6.276 -11.907 -35.350 1.00 20.74 114 VAL A CA 1
ATOM 766 C C . VAL A 1 115 ? 6.293 -11.611 -36.850 1.00 21.71 114 VAL A C 1
ATOM 767 O O . VAL A 1 115 ? 7.310 -11.063 -37.345 1.00 21.98 114 VAL A O 1
ATOM 771 N N . LEU A 1 116 ? 5.193 -11.904 -37.565 1.00 22.29 115 LEU A N 1
ATOM 772 C CA . LEU A 1 116 ? 5.188 -11.678 -39.040 1.00 23.06 115 LEU A CA 1
ATOM 773 C C . LEU A 1 116 ? 5.249 -10.166 -39.383 1.00 22.51 115 LEU A C 1
ATOM 774 O O . LEU A 1 116 ? 5.918 -9.737 -40.341 1.00 22.43 115 LEU A O 1
ATOM 779 N N . ARG A 1 117 ? 4.587 -9.385 -38.555 1.00 22.03 116 ARG A N 1
ATOM 780 C CA . ARG A 1 117 ? 4.544 -7.957 -38.760 1.00 23.78 116 ARG A CA 1
ATOM 781 C C . ARG A 1 117 ? 6.014 -7.410 -38.683 1.00 22.40 116 ARG A C 1
ATOM 782 O O . ARG A 1 117 ? 6.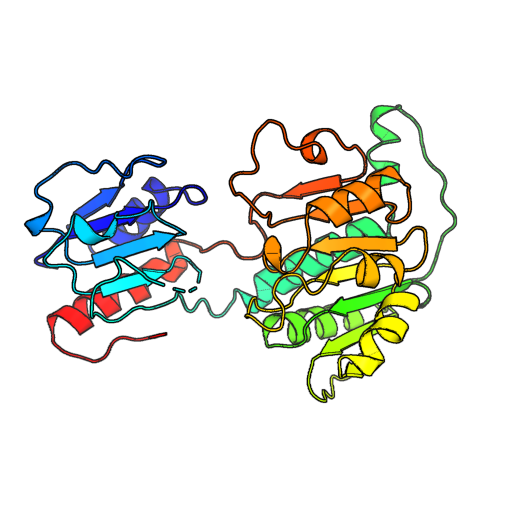427 -6.617 -39.526 1.00 21.90 116 ARG A O 1
ATOM 790 N N . HIS A 1 118 ? 6.800 -7.839 -37.708 1.00 21.69 117 HIS A N 1
ATOM 791 C CA . HIS A 1 118 ? 8.211 -7.427 -37.624 1.00 21.94 117 HIS A CA 1
ATOM 792 C C . HIS A 1 118 ? 9.129 -8.062 -38.660 1.00 23.19 117 HIS A C 1
ATOM 793 O O . HIS A 1 118 ? 9.997 -7.391 -39.215 1.00 23.60 117 HIS A O 1
ATOM 800 N N . ALA A 1 119 ? 8.954 -9.350 -38.906 1.00 22.79 118 ALA A N 1
ATOM 801 C CA . ALA A 1 119 ? 9.796 -10.073 -39.841 1.00 23.39 118 ALA A CA 1
ATOM 802 C C . ALA A 1 119 ? 9.614 -9.520 -41.261 1.00 24.48 118 ALA A C 1
ATOM 803 O O . ALA A 1 119 ? 10.553 -9.528 -42.002 1.00 24.20 118 ALA A O 1
ATOM 805 N N . ARG A 1 120 ? 8.402 -9.089 -41.644 1.00 24.19 119 ARG A N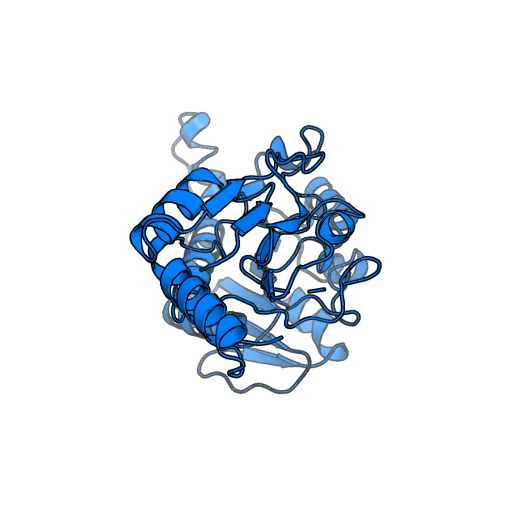 1
ATOM 806 C CA . ARG A 1 120 ? 8.209 -8.503 -42.985 1.00 26.45 119 ARG A CA 1
ATOM 807 C C . ARG A 1 120 ? 8.424 -6.996 -43.022 1.00 27.76 119 ARG A C 1
ATOM 808 O O . ARG A 1 120 ? 8.227 -6.393 -44.058 1.00 27.88 119 ARG A O 1
ATOM 816 N N . ASP A 1 121 ? 8.870 -6.406 -41.906 1.00 27.48 120 ASP A N 1
ATOM 817 C CA . ASP A 1 121 ? 9.165 -4.977 -41.805 1.00 29.92 120 ASP A CA 1
ATOM 818 C C . ASP A 1 121 ? 7.937 -4.122 -42.047 1.00 27.49 120 ASP A C 1
ATOM 819 O O . ASP A 1 121 ? 8.041 -2.985 -42.576 1.00 26.47 120 ASP A O 1
ATOM 824 N N . ILE A 1 122 ? 6.767 -4.618 -41.623 1.00 25.84 121 ILE A N 1
ATOM 825 C CA . ILE A 1 122 ? 5.530 -3.855 -41.809 1.00 25.76 121 ILE A CA 1
ATOM 826 C C . ILE A 1 122 ? 5.595 -2.414 -41.220 1.00 26.40 121 ILE A C 1
ATOM 827 O O . ILE A 1 122 ? 5.040 -1.502 -41.823 1.00 25.96 121 ILE A O 1
ATOM 832 N N . PRO A 1 123 ? 6.241 -2.203 -40.052 1.00 26.50 122 PRO A N 1
ATOM 833 C CA . PRO A 1 123 ? 6.296 -0.825 -39.516 1.00 26.88 122 PRO A CA 1
ATOM 834 C C . PRO A 1 123 ? 6.945 0.196 -40.476 1.00 27.26 122 PRO A C 1
ATOM 835 O O . PRO A 1 123 ? 6.451 1.336 -40.602 1.00 28.34 122 PRO A O 1
ATOM 839 N N . THR A 1 124 ? 7.973 -0.246 -41.206 1.00 25.78 123 THR A N 1
ATOM 840 C CA . THR A 1 124 ? 8.620 0.575 -42.201 1.00 27.22 123 THR A CA 1
ATOM 841 C C . THR A 1 124 ? 7.679 0.893 -43.381 1.00 25.72 123 THR A C 1
ATOM 842 O O . THR A 1 124 ? 7.602 2.041 -43.847 1.00 24.61 123 THR A O 1
ATOM 846 N N . PHE A 1 125 ? 6.994 -0.122 -43.871 1.00 24.42 124 PHE A N 1
ATOM 847 C CA . PHE A 1 125 ? 5.978 0.071 -44.907 1.00 25.13 124 PHE A CA 1
ATOM 848 C C . PHE A 1 125 ? 4.820 0.946 -44.500 1.00 24.59 124 PHE A C 1
ATOM 849 O O . PHE A 1 125 ? 4.332 1.716 -45.323 1.00 24.49 124 PHE A O 1
ATOM 857 N N . GLU A 1 126 ? 4.360 0.849 -43.250 1.00 24.32 125 GLU A N 1
ATOM 858 C CA . GLU A 1 126 ? 3.255 1.667 -42.752 1.00 26.87 125 GLU A CA 1
ATOM 859 C C . GLU A 1 126 ? 3.697 3.129 -42.801 1.00 26.21 125 GLU A C 1
ATOM 860 O O . GLU A 1 126 ? 2.904 3.996 -43.203 1.00 26.07 125 GLU A O 1
ATOM 866 N N . ARG A 1 127 ? 4.950 3.402 -42.393 1.00 25.49 126 ARG A N 1
ATOM 867 C CA A ARG A 1 127 ? 5.545 4.737 -42.409 0.50 27.97 126 ARG A CA 1
ATOM 868 C CA B ARG A 1 127 ? 5.401 4.780 -42.414 0.50 27.93 126 ARG A CA 1
ATOM 869 C C . ARG A 1 127 ? 5.610 5.275 -43.843 1.00 27.27 126 ARG A C 1
ATOM 870 O O . ARG A 1 127 ? 5.281 6.420 -44.126 1.00 27.79 126 ARG A O 1
ATOM 885 N N . ALA A 1 128 ? 6.105 4.416 -44.736 1.00 25.72 127 ALA A N 1
ATOM 886 C CA . ALA A 1 128 ? 6.253 4.761 -46.158 1.00 25.44 127 ALA A CA 1
ATOM 887 C C . ALA A 1 128 ? 4.903 5.187 -46.817 1.00 24.99 127 ALA A C 1
ATOM 888 O O . ALA A 1 128 ? 4.824 6.195 -47.571 1.00 24.56 127 ALA A O 1
ATOM 890 N N . GLN A 1 129 ? 3.837 4.468 -46.484 1.00 24.74 128 GLN A N 1
ATOM 891 C CA . GLN A 1 129 ? 2.508 4.796 -47.001 1.00 25.70 128 GLN A CA 1
ATOM 892 C C . GLN A 1 129 ? 2.074 6.184 -46.556 1.00 27.23 128 GLN A C 1
ATOM 893 O O . GLN A 1 129 ? 1.517 6.945 -47.348 1.00 26.79 128 GLN A O 1
ATOM 899 N N . ARG A 1 130 ? 2.359 6.537 -45.291 1.00 28.37 129 ARG A N 1
ATOM 900 C CA . ARG A 1 130 ? 2.007 7.865 -44.798 1.00 33.04 129 ARG A CA 1
ATOM 901 C C . ARG A 1 130 ? 2.861 8.919 -45.528 1.00 33.62 129 ARG A C 1
ATOM 902 O O . ARG A 1 130 ? 2.449 10.071 -45.646 1.00 33.21 129 ARG A O 1
ATOM 910 N N . GLU A 1 131 ? 4.045 8.518 -46.014 1.00 32.36 130 GLU A N 1
ATOM 911 C CA . GLU A 1 131 ? 4.896 9.443 -46.806 1.00 36.81 130 GLU A CA 1
ATOM 912 C C . GLU A 1 131 ? 4.507 9.456 -48.289 1.00 35.36 130 GLU A C 1
ATOM 913 O O . GLU A 1 131 ? 5.068 10.223 -49.050 1.00 36.12 130 GLU A O 1
ATOM 919 N N . GLY A 1 132 ? 3.588 8.576 -48.711 1.00 32.58 131 GLY A N 1
ATOM 920 C CA . GLY A 1 132 ? 3.198 8.433 -50.095 1.00 32.78 131 GLY A CA 1
ATOM 921 C C . GLY A 1 132 ? 4.226 7.777 -51.002 1.00 32.74 131 GLY A C 1
ATOM 922 O O . GLY A 1 132 ? 4.220 8.017 -52.218 1.00 34.25 131 GLY A O 1
ATOM 923 N N . ARG A 1 133 ? 5.084 6.944 -50.428 1.00 31.33 132 ARG A N 1
ATOM 924 C CA . ARG A 1 133 ? 6.187 6.370 -51.202 1.00 31.86 132 ARG A CA 1
ATOM 925 C C . ARG A 1 133 ? 6.232 4.854 -51.171 1.00 28.29 132 ARG A C 1
ATOM 926 O O . ARG A 1 133 ? 5.916 4.217 -50.187 1.00 25.87 132 ARG A O 1
ATOM 934 N N . TRP A 1 134 ? 6.668 4.309 -52.295 1.00 28.02 133 TRP A N 1
ATOM 935 C CA . TRP A 1 134 ? 6.840 2.888 -52.514 1.00 26.71 133 TRP A CA 1
ATOM 936 C C . TRP A 1 134 ? 8.266 2.511 -52.037 1.00 27.42 133 TRP A C 1
ATOM 937 O O . TRP A 1 134 ? 9.275 2.999 -52.599 1.00 26.06 133 TRP A O 1
ATOM 948 N N . HIS A 1 135 ? 8.313 1.730 -50.957 1.00 26.30 134 HIS A N 1
ATOM 949 C CA . HIS A 1 135 ? 9.535 1.350 -50.273 1.00 28.53 134 HIS A CA 1
ATOM 950 C C . HIS A 1 135 ? 10.119 0.054 -50.814 1.00 28.57 134 HIS A C 1
ATOM 951 O O . HIS A 1 135 ? 9.390 -0.895 -51.045 1.00 28.03 134 HIS A O 1
ATOM 958 N N . TYR A 1 136 ? 11.437 0.035 -51.015 1.00 31.93 135 TYR A N 1
ATOM 959 C CA . TYR A 1 136 ? 12.180 -1.187 -51.448 1.00 35.08 135 TYR A CA 1
ATOM 960 C C . TYR A 1 136 ? 13.041 -1.751 -50.278 1.00 35.17 135 TYR A C 1
ATOM 961 O O . TYR A 1 136 ? 13.875 -1.025 -49.718 1.00 36.99 135 TYR A O 1
ATOM 970 N N . VAL A 1 137 ? 12.826 -3.003 -49.885 1.00 53.44 136 VAL A N 1
ATOM 971 C CA . VAL A 1 137 ? 13.686 -3.664 -48.878 1.00 52.99 136 VAL A CA 1
ATOM 972 C C . VAL A 1 137 ? 14.326 -4.874 -49.498 1.00 52.44 136 VAL A C 1
ATOM 973 O O . VAL A 1 137 ? 13.815 -5.423 -50.448 1.00 53.96 136 VAL A O 1
ATOM 977 N N . HIS A 1 138 ? 15.439 -5.288 -48.913 1.00 50.70 137 HIS A N 1
ATOM 978 C CA . HIS A 1 138 ? 16.169 -6.446 -49.372 1.00 48.94 137 HIS A CA 1
ATOM 979 C C . HIS A 1 138 ? 15.373 -7.675 -48.908 1.00 44.75 137 HIS A C 1
ATOM 980 O O . HIS A 1 138 ? 15.005 -7.771 -47.743 1.00 39.88 137 HIS A O 1
ATOM 987 N N . PRO A 1 139 ? 15.029 -8.583 -49.834 1.00 43.12 138 PRO A N 1
ATOM 988 C CA . PRO A 1 139 ? 14.248 -9.759 -49.507 1.00 41.98 138 PRO A CA 1
ATOM 989 C C . PRO A 1 139 ? 15.090 -10.739 -48.673 1.00 39.84 138 PRO A C 1
ATOM 990 O O . PRO A 1 139 ? 16.287 -10.819 -48.891 1.00 39.80 138 PRO A O 1
ATOM 994 N N . ARG A 1 140 ? 14.480 -11.383 -47.695 1.00 39.45 139 ARG A N 1
ATOM 995 C CA . ARG A 1 140 ? 15.123 -12.412 -46.838 1.00 38.73 139 ARG A CA 1
ATOM 996 C C . ARG A 1 140 ? 14.180 -13.604 -46.750 1.00 38.68 139 ARG A C 1
ATOM 997 O O . ARG A 1 140 ? 12.994 -13.408 -46.733 1.00 43.67 139 ARG A O 1
ATOM 1005 N N . THR A 1 141 ? 14.691 -14.828 -46.651 1.00 38.15 140 THR A N 1
ATOM 1006 C CA . THR A 1 141 ? 13.857 -15.994 -46.341 1.00 36.93 140 THR A CA 1
ATOM 1007 C C . THR A 1 141 ? 13.515 -16.019 -44.843 1.00 34.53 140 THR A C 1
ATOM 1008 O O . THR A 1 141 ? 14.257 -15.485 -44.011 1.00 32.49 140 THR A O 1
ATOM 1012 N N . ALA A 1 142 ? 12.421 -16.670 -44.495 1.00 32.46 141 ALA A N 1
ATOM 1013 C CA . ALA A 1 142 ? 12.090 -16.926 -43.096 1.00 32.63 141 ALA A CA 1
ATOM 1014 C C . ALA A 1 142 ? 13.247 -17.598 -42.313 1.00 29.44 141 ALA A C 1
ATOM 1015 O O . ALA A 1 142 ? 13.497 -17.288 -41.155 1.00 29.77 141 ALA A O 1
ATOM 1017 N N . ALA A 1 143 ? 13.936 -18.525 -42.971 1.00 29.26 142 ALA A N 1
ATOM 1018 C CA . ALA A 1 143 ? 15.013 -19.294 -42.355 1.00 28.59 142 ALA A CA 1
ATOM 1019 C C . ALA A 1 143 ? 16.196 -18.424 -41.902 1.00 28.93 142 ALA A C 1
ATOM 1020 O O . ALA A 1 143 ? 16.914 -18.803 -40.983 1.00 28.13 142 ALA A O 1
ATOM 1022 N N . GLU A 1 144 ? 16.391 -17.254 -42.510 1.00 29.83 143 GLU A N 1
ATOM 1023 C CA . GLU A 1 144 ? 17.426 -16.365 -42.060 1.00 31.73 143 GLU A CA 1
ATOM 1024 C C . GLU A 1 144 ? 17.009 -15.512 -40.845 1.00 30.00 143 GLU A C 1
ATOM 1025 O O . GLU A 1 144 ? 17.836 -14.846 -40.254 1.00 29.68 143 GLU A O 1
ATOM 1031 N N . ILE A 1 145 ? 15.748 -15.583 -40.434 1.00 27.59 144 ILE A N 1
ATOM 1032 C CA . ILE A 1 145 ? 15.260 -14.758 -39.325 1.00 26.74 144 ILE A CA 1
ATOM 1033 C C . ILE A 1 145 ? 15.129 -15.547 -38.020 1.00 25.65 144 ILE A C 1
ATOM 1034 O O . ILE A 1 145 ? 14.319 -16.487 -37.879 1.00 25.61 144 ILE A O 1
ATOM 1039 N N . ARG A 1 146 ? 15.926 -15.150 -37.059 1.00 26.20 145 ARG A N 1
ATOM 1040 C CA . ARG A 1 146 ? 15.986 -15.840 -35.780 1.00 27.97 145 ARG A CA 1
ATOM 1041 C C . ARG A 1 146 ? 14.976 -15.246 -34.822 1.00 25.20 145 ARG A C 1
ATOM 1042 O O . ARG A 1 146 ? 15.049 -14.050 -34.512 1.00 27.08 145 ARG A O 1
ATOM 1050 N N . VAL A 1 147 ? 14.054 -16.062 -34.339 1.00 24.18 146 VAL A N 1
ATOM 1051 C CA . VAL A 1 147 ? 12.919 -15.592 -33.482 1.00 22.50 146 VAL A CA 1
ATOM 1052 C C . VAL A 1 147 ? 13.048 -16.418 -32.181 1.00 23.10 146 VAL A C 1
ATOM 1053 O O . VAL A 1 147 ? 13.121 -17.660 -32.221 1.00 24.39 146 VAL A O 1
ATOM 1057 N N . GLY A 1 148 ? 13.131 -15.715 -31.071 1.00 22.36 147 GLY A N 1
ATOM 1058 C CA . GLY A 1 148 ? 13.307 -16.294 -29.757 1.00 22.46 147 GLY A CA 1
ATOM 1059 C C . GLY A 1 148 ? 12.016 -16.136 -28.966 1.00 22.31 147 GLY A C 1
ATOM 1060 O O . GLY A 1 148 ? 11.536 -15.003 -28.766 1.00 23.13 147 GLY A O 1
ATOM 1061 N N . VAL A 1 149 ? 11.491 -17.238 -28.444 1.00 21.81 148 VAL A N 1
ATOM 1062 C CA . VAL A 1 149 ? 10.334 -17.182 -27.516 1.00 22.00 148 VAL A CA 1
ATOM 1063 C C . VAL A 1 149 ? 10.846 -17.379 -26.058 1.00 22.29 148 VAL A C 1
ATOM 1064 O O . VAL A 1 149 ? 11.401 -18.446 -25.739 1.00 21.46 148 VAL A O 1
ATOM 1068 N N . LEU A 1 150 ? 10.721 -16.341 -25.230 1.00 23.61 149 LEU A N 1
ATOM 1069 C CA . LEU A 1 150 ? 11.144 -16.347 -23.847 1.00 25.29 149 LEU A CA 1
ATOM 1070 C C . LEU A 1 150 ? 9.974 -16.848 -22.999 1.00 25.32 149 LEU A C 1
ATOM 1071 O O . LEU A 1 150 ? 9.015 -16.128 -22.766 1.00 25.57 149 LEU A O 1
ATOM 1076 N N . GLY A 1 151 ? 10.044 -18.103 -22.572 1.00 25.21 150 GLY A N 1
ATOM 1077 C CA . GLY A 1 151 ? 9.018 -18.761 -21.750 1.00 26.56 150 GLY A CA 1
ATOM 1078 C C . GLY A 1 151 ? 8.404 -19.880 -22.543 1.00 26.99 150 GLY A C 1
ATOM 1079 O O . GLY A 1 151 ? 7.928 -19.628 -23.645 1.00 25.54 150 GLY A O 1
ATOM 1080 N N . LEU A 1 152 ? 8.491 -21.129 -22.044 1.00 28.10 151 LEU A N 1
ATOM 1081 C CA . LEU A 1 152 ? 7.929 -22.271 -22.788 1.00 28.83 151 LEU A CA 1
ATOM 1082 C C . LEU A 1 152 ? 6.986 -23.113 -21.972 1.00 30.98 151 LEU A C 1
ATOM 1083 O O . LEU A 1 152 ? 7.039 -24.349 -22.011 1.00 31.72 151 LEU A O 1
ATOM 1088 N N . GLY A 1 153 ? 6.130 -22.423 -21.226 1.00 32.11 152 GLY A N 1
ATOM 1089 C CA . GLY A 1 153 ? 4.936 -23.015 -20.614 1.00 33.77 152 GLY A CA 1
ATOM 1090 C C . GLY A 1 153 ? 3.912 -23.330 -21.681 1.00 32.50 152 GLY A C 1
ATOM 1091 O O . GLY A 1 153 ? 4.229 -23.310 -22.853 1.00 29.80 152 GLY A O 1
ATOM 1092 N N . ASP A 1 154 ? 2.689 -23.626 -21.275 1.00 32.89 153 ASP A N 1
ATOM 1093 C CA . ASP A 1 154 ? 1.690 -24.080 -22.227 1.00 34.38 153 ASP A CA 1
ATOM 1094 C C . ASP A 1 154 ? 1.508 -23.068 -23.349 1.00 32.40 153 ASP A C 1
ATOM 1095 O O . ASP A 1 154 ? 1.501 -23.442 -24.525 1.00 31.58 153 ASP A O 1
ATOM 1100 N N . LEU A 1 155 ? 1.472 -21.783 -23.024 1.00 31.38 154 LEU A N 1
ATOM 1101 C CA . LEU A 1 155 ? 1.256 -20.778 -24.072 1.00 30.88 154 LEU A CA 1
ATOM 1102 C C . LEU A 1 155 ? 2.504 -20.603 -24.938 1.00 28.04 154 LEU A C 1
ATOM 1103 O O . LEU A 1 155 ? 2.398 -20.612 -26.141 1.00 27.18 154 LEU A O 1
ATOM 1108 N N . GLY A 1 156 ? 3.690 -20.493 -24.331 1.00 26.59 155 GLY A N 1
ATOM 1109 C CA . GLY A 1 156 ? 4.908 -20.231 -25.065 1.00 24.94 155 GLY A CA 1
ATOM 1110 C C . GLY A 1 156 ? 5.335 -21.378 -25.982 1.00 24.88 155 GLY A C 1
ATOM 1111 O O . GLY A 1 156 ? 5.762 -21.157 -27.127 1.00 22.92 155 GLY A O 1
ATOM 1112 N N . ALA A 1 157 ? 5.227 -22.605 -25.467 1.00 25.72 156 ALA A N 1
ATOM 1113 C CA . ALA A 1 157 ? 5.470 -23.785 -26.268 1.00 26.42 156 ALA A CA 1
ATOM 1114 C C . ALA A 1 157 ? 4.549 -23.869 -27.469 1.00 26.47 156 ALA A C 1
ATOM 1115 O O . ALA A 1 157 ? 5.012 -24.114 -28.594 1.00 27.19 156 ALA A O 1
ATOM 1117 N N . ALA A 1 158 ? 3.263 -23.597 -27.297 1.00 26.42 157 ALA A N 1
ATOM 1118 C CA . ALA A 1 158 ? 2.364 -23.615 -28.475 1.00 26.65 157 ALA A CA 1
ATOM 1119 C C . ALA A 1 158 ? 2.710 -22.540 -29.506 1.00 25.88 157 ALA A C 1
ATOM 1120 O O . ALA A 1 158 ? 2.670 -22.798 -30.757 1.00 25.67 157 ALA A O 1
ATOM 1122 N N . ALA A 1 159 ? 3.066 -21.341 -29.032 1.00 24.41 158 ALA A N 1
ATOM 1123 C CA . ALA A 1 159 ? 3.451 -20.267 -29.974 1.00 23.92 158 ALA A CA 1
ATOM 1124 C C . ALA A 1 159 ? 4.753 -20.630 -30.673 1.00 23.04 158 ALA A C 1
ATOM 1125 O O . ALA A 1 159 ? 4.895 -20.463 -31.919 1.00 23.20 158 ALA A O 1
ATOM 1127 N N . ALA A 1 160 ? 5.731 -21.146 -29.932 1.00 22.99 159 ALA A N 1
ATOM 1128 C CA . ALA A 1 160 ? 6.998 -21.553 -30.574 1.00 23.10 159 ALA A CA 1
ATOM 1129 C C . ALA A 1 160 ? 6.846 -22.663 -31.659 1.00 24.29 159 ALA A C 1
ATOM 1130 O O . ALA A 1 160 ? 7.426 -22.565 -32.740 1.00 22.74 159 ALA A O 1
ATOM 1132 N N . LEU A 1 161 ? 6.029 -23.666 -31.388 1.00 24.81 160 LEU A N 1
ATOM 1133 C CA . LEU A 1 161 ? 5.707 -24.703 -32.381 1.00 26.79 160 LEU A CA 1
ATOM 1134 C C . LEU A 1 161 ? 5.029 -24.116 -33.608 1.00 26.42 160 LEU A C 1
ATOM 1135 O O . LEU A 1 161 ? 5.343 -24.512 -34.761 1.00 25.58 160 LEU A O 1
ATOM 1140 N N . GLU A 1 162 ? 4.099 -23.183 -33.404 1.00 26.53 161 GLU A N 1
ATOM 1141 C CA . GLU A 1 162 ? 3.397 -22.561 -34.548 1.00 29.22 161 GLU A CA 1
ATOM 1142 C C . GLU A 1 162 ? 4.342 -21.723 -35.405 1.00 26.61 161 GLU A C 1
ATOM 1143 O O . GLU A 1 162 ? 4.291 -21.762 -36.628 1.00 25.95 161 GLU A O 1
ATOM 1149 N N . LEU A 1 163 ? 5.203 -20.959 -34.755 1.00 25.66 162 LEU A N 1
ATOM 1150 C CA . LEU A 1 163 ? 6.247 -20.199 -35.476 1.00 25.17 162 LEU A CA 1
ATOM 1151 C C . LEU A 1 163 ? 7.174 -21.062 -36.328 1.00 26.37 162 LEU A C 1
ATOM 1152 O O . LEU A 1 163 ? 7.534 -20.704 -37.469 1.00 25.49 162 LEU A O 1
ATOM 1157 N N . ALA A 1 164 ? 7.526 -22.233 -35.822 1.00 26.39 163 ALA A N 1
ATOM 1158 C CA . ALA A 1 164 ? 8.380 -23.113 -36.567 1.00 26.93 163 ALA A CA 1
ATOM 1159 C C . ALA A 1 164 ? 7.733 -23.618 -37.834 1.00 28.10 163 ALA A C 1
ATOM 1160 O O . ALA A 1 164 ? 8.457 -23.805 -38.814 1.00 27.18 163 ALA A O 1
ATOM 1162 N N . ARG A 1 165 ? 6.397 -23.698 -37.891 1.00 28.50 164 ARG A N 1
ATOM 1163 C CA . ARG A 1 165 ? 5.712 -24.072 -39.133 1.00 31.03 164 ARG A CA 1
ATOM 1164 C C . ARG A 1 165 ? 5.891 -23.074 -40.240 1.00 30.60 164 ARG A C 1
ATOM 1165 O O . ARG A 1 165 ? 5.780 -23.432 -41.407 1.00 30.67 164 ARG A O 1
ATOM 1173 N N . HIS A 1 166 ? 6.124 -21.812 -39.883 1.00 28.09 165 HIS A N 1
ATOM 1174 C CA . HIS A 1 166 ? 6.362 -20.765 -40.848 1.00 28.24 165 HIS A CA 1
ATOM 1175 C C . HIS A 1 166 ? 7.816 -20.612 -41.359 1.00 28.61 165 HIS A C 1
ATOM 1176 O O . HIS A 1 166 ? 8.106 -19.697 -42.158 1.00 26.94 165 HIS A O 1
ATOM 1183 N N . GLY A 1 167 ? 8.700 -21.551 -40.984 1.00 26.68 166 GLY A N 1
ATOM 1184 C CA . GLY A 1 167 ? 10.032 -21.618 -41.541 1.00 27.12 166 GLY A CA 1
ATOM 1185 C C . GLY A 1 167 ? 11.097 -20.779 -40.817 1.00 25.82 166 GLY A C 1
ATOM 1186 O O . GLY A 1 167 ? 12.253 -20.787 -41.199 1.00 24.67 166 GLY A O 1
ATOM 1187 N N . PHE A 1 168 ? 10.706 -20.020 -39.793 1.00 24.84 167 PHE A N 1
ATOM 1188 C CA . PHE A 1 168 ? 11.677 -19.213 -39.050 1.00 25.19 167 PHE A CA 1
ATOM 1189 C C . PHE A 1 168 ? 12.706 -20.066 -38.313 1.00 24.28 167 PHE A C 1
ATOM 1190 O O . PHE A 1 168 ? 12.455 -21.254 -38.038 1.00 24.27 167 PHE A O 1
ATOM 1198 N N . ASP A 1 169 ? 13.872 -19.493 -38.039 1.00 23.15 168 ASP A N 1
ATOM 1199 C CA . ASP A 1 169 ? 14.840 -20.150 -37.154 1.00 25.58 168 ASP A CA 1
ATOM 1200 C C . ASP A 1 169 ? 14.396 -19.886 -35.685 1.00 24.68 168 ASP A C 1
ATOM 1201 O O . ASP A 1 169 ? 14.766 -18.856 -35.084 1.00 24.71 168 ASP A O 1
ATOM 1206 N N . VAL A 1 170 ? 13.532 -20.766 -35.165 1.00 24.00 169 VAL A N 1
ATOM 1207 C CA . VAL A 1 170 ? 12.836 -20.519 -33.888 1.00 23.16 169 VAL A CA 1
ATOM 1208 C C . VAL A 1 170 ? 13.651 -21.101 -32.725 1.00 24.45 169 VAL A C 1
ATOM 1209 O O . VAL A 1 170 ? 14.103 -22.248 -32.772 1.00 24.36 169 VAL A O 1
ATOM 1213 N N . ARG A 1 171 ? 13.896 -20.256 -31.725 1.00 23.72 170 ARG A N 1
ATOM 1214 C CA . ARG A 1 171 ? 14.536 -20.684 -30.496 1.00 24.83 170 ARG A CA 1
ATOM 1215 C C . ARG A 1 171 ? 13.595 -20.444 -29.351 1.00 22.73 170 ARG A C 1
ATOM 1216 O O . ARG A 1 171 ? 12.733 -19.603 -29.452 1.00 21.99 170 ARG A O 1
ATOM 1224 N N . GLY A 1 172 ? 13.775 -21.161 -28.244 1.00 22.18 171 GLY A N 1
ATOM 1225 C CA . GLY A 1 172 ? 13.016 -20.889 -27.061 1.00 23.10 171 GLY A CA 1
ATOM 1226 C C . GLY A 1 172 ? 13.923 -20.954 -25.836 1.00 23.87 171 GLY A C 1
ATOM 1227 O O . GLY A 1 172 ? 14.988 -21.621 -25.851 1.00 24.58 171 GLY A O 1
ATOM 1228 N N . TRP A 1 173 ? 13.449 -20.320 -24.781 1.00 23.49 172 TRP A N 1
ATOM 1229 C CA . TRP A 1 173 ? 14.102 -20.314 -23.479 1.00 24.27 172 TRP A CA 1
ATOM 1230 C C . TRP A 1 173 ? 13.148 -20.679 -22.391 1.00 25.36 172 TRP A C 1
ATOM 1231 O O . TRP A 1 173 ? 11.995 -20.215 -22.345 1.00 24.35 172 TRP A O 1
ATOM 1242 N N . SER A 1 174 ? 13.628 -21.500 -21.473 1.00 27.06 173 SER A N 1
ATOM 1243 C CA . SER A 1 174 ? 12.831 -21.850 -20.317 1.00 29.46 173 SER A CA 1
ATOM 1244 C C . SER A 1 174 ? 13.766 -22.033 -19.146 1.00 30.55 173 SER A C 1
ATOM 1245 O O . SER A 1 174 ? 14.947 -22.195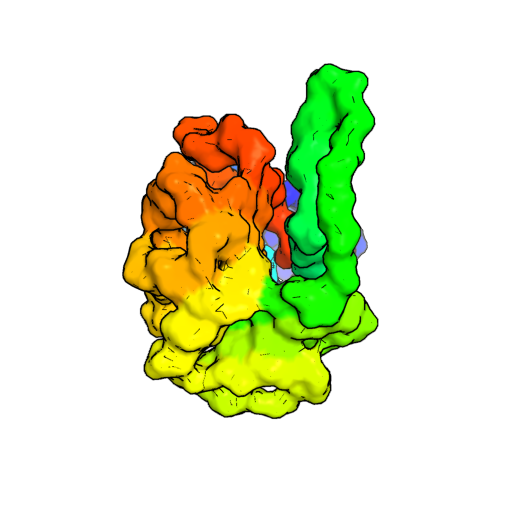 -19.319 1.00 28.60 173 SER A O 1
ATOM 1248 N N . ARG A 1 175 ? 13.233 -21.951 -17.943 1.00 33.62 174 ARG A N 1
ATOM 1249 C CA . ARG A 1 175 ? 14.041 -22.194 -16.754 1.00 36.59 174 ARG A CA 1
ATOM 1250 C C . ARG A 1 175 ? 14.511 -23.655 -16.748 1.00 38.50 174 ARG A C 1
ATOM 1251 O O . ARG A 1 175 ? 15.613 -23.929 -16.320 1.00 40.06 174 ARG A O 1
ATOM 1253 N N . THR A 1 176 ? 13.694 -24.583 -17.279 1.00 38.21 175 THR A N 1
ATOM 1254 C CA . THR A 1 176 ? 13.981 -26.019 -17.172 1.00 39.89 175 THR A CA 1
ATOM 1255 C C . THR A 1 176 ? 14.060 -26.646 -18.580 1.00 38.96 175 THR A C 1
ATOM 1256 O O . THR A 1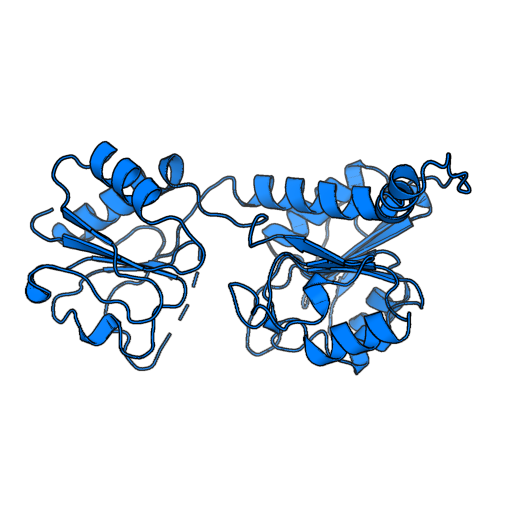 176 ? 13.583 -26.055 -19.532 1.00 36.22 175 THR A O 1
ATOM 1260 N N . PRO A 1 177 ? 14.693 -27.831 -18.714 1.00 39.16 176 PRO A N 1
ATOM 1261 C CA . PRO A 1 177 ? 14.853 -28.447 -20.031 1.00 38.58 176 PRO A CA 1
ATOM 1262 C C . PRO A 1 177 ? 13.514 -28.671 -20.762 1.00 39.29 176 PRO A C 1
ATOM 1263 O O . PRO A 1 177 ? 12.529 -29.067 -20.126 1.00 39.71 176 PRO A O 1
ATOM 1267 N N . LYS A 1 178 ? 13.528 -28.461 -22.075 1.00 37.66 177 LYS A N 1
ATOM 1268 C CA . LYS A 1 178 ? 12.388 -28.649 -22.984 1.00 37.84 177 LYS A CA 1
ATOM 1269 C C . LYS A 1 178 ? 12.890 -29.332 -24.263 1.00 38.96 177 LYS A C 1
ATOM 1270 O O . LYS A 1 178 ? 14.071 -29.222 -24.658 1.00 35.48 177 LYS A O 1
ATOM 1276 N N . ALA A 1 179 ? 11.993 -30.119 -24.845 1.00 38.32 178 ALA A N 1
ATOM 1277 C CA . ALA A 1 179 ? 12.196 -30.754 -26.111 1.00 37.58 178 ALA A CA 1
ATOM 1278 C C . ALA A 1 179 ? 10.962 -30.463 -26.952 1.00 37.09 178 ALA A C 1
ATOM 1279 O O . ALA A 1 179 ? 9.920 -31.057 -26.738 1.00 41.64 178 ALA A O 1
ATOM 1281 N N . LEU A 1 180 ? 11.070 -29.511 -27.849 1.00 33.72 179 LEU A N 1
ATOM 1282 C CA . LEU A 1 180 ? 9.977 -29.132 -28.714 1.00 34.09 179 LEU A CA 1
ATOM 1283 C C . LEU A 1 180 ? 10.471 -29.295 -30.139 1.00 36.61 179 LEU A C 1
ATOM 1284 O O . LEU A 1 180 ? 11.506 -28.739 -30.520 1.00 34.06 179 LEU A O 1
ATOM 1289 N N . GLU A 1 181 ? 9.731 -30.084 -30.910 1.00 39.10 180 GLU A N 1
ATOM 1290 C CA . GLU A 1 181 ? 10.134 -30.462 -32.249 1.00 42.96 180 GLU A CA 1
ATOM 1291 C C . GLU A 1 181 ? 10.277 -29.228 -33.134 1.00 39.54 180 GLU A C 1
ATOM 1292 O O . GLU A 1 181 ? 9.390 -28.378 -33.189 1.00 38.92 180 GLU A O 1
ATOM 1298 N N . GLY A 1 182 ? 11.424 -29.107 -33.795 1.00 36.13 181 GLY A N 1
ATOM 1299 C CA . GLY A 1 182 ? 11.718 -27.936 -34.645 1.00 32.81 181 GLY A CA 1
ATOM 1300 C C . GLY A 1 182 ? 12.052 -26.605 -33.970 1.00 30.97 181 GLY A C 1
ATOM 1301 O O . GLY A 1 182 ? 12.121 -25.553 -34.656 1.00 30.22 181 GLY A O 1
ATOM 1302 N N . VAL A 1 183 ? 12.257 -26.618 -32.646 1.00 28.35 182 VAL A N 1
ATOM 1303 C CA . VAL A 1 183 ? 12.576 -25.418 -31.880 1.00 25.97 182 VAL A CA 1
ATOM 1304 C C . VAL A 1 183 ? 13.918 -25.618 -31.201 1.00 24.53 182 VAL A C 1
ATOM 1305 O O . VAL A 1 183 ? 14.147 -26.635 -30.562 1.00 24.73 182 VAL A O 1
ATOM 1309 N N . SER A 1 184 ? 14.807 -24.641 -31.324 1.00 24.12 183 SER A N 1
ATOM 1310 C CA . SER A 1 184 ? 16.104 -24.697 -30.637 1.00 24.94 183 SER A CA 1
ATOM 1311 C C . SER A 1 184 ? 15.901 -24.232 -29.207 1.00 24.54 183 SER A C 1
ATOM 1312 O O . SER A 1 184 ? 15.777 -23.035 -28.932 1.00 25.89 183 SER A O 1
ATOM 1315 N N . CYS A 1 185 ? 15.862 -25.161 -28.282 1.00 25.10 184 CYS A N 1
ATOM 1316 C CA . CYS A 1 185 ? 15.540 -24.844 -26.895 1.00 26.33 184 CYS A CA 1
ATOM 1317 C C . CYS A 1 185 ? 16.795 -24.631 -26.030 1.00 27.95 184 CYS A C 1
ATOM 1318 O O . CYS A 1 185 ? 17.712 -25.495 -26.057 1.00 29.26 184 CYS A O 1
ATOM 1321 N N . PHE A 1 186 ? 16.800 -23.520 -25.266 1.00 25.56 185 PHE A N 1
ATOM 1322 C CA . PHE A 1 186 ? 17.833 -23.157 -24.333 1.00 26.52 185 PHE A CA 1
ATOM 1323 C C . PHE A 1 186 ? 17.193 -23.214 -22.961 1.00 27.77 185 PHE A C 1
ATOM 1324 O O . PHE A 1 186 ? 15.994 -22.960 -22.801 1.00 28.80 185 PHE A O 1
ATOM 1332 N N . HIS A 1 187 ? 17.978 -23.532 -21.963 1.00 28.68 186 HIS A N 1
ATOM 1333 C CA . HIS A 1 187 ? 17.443 -23.483 -20.621 1.00 30.23 186 HIS A CA 1
ATOM 1334 C C . HIS A 1 187 ? 18.437 -23.023 -19.572 1.00 32.40 186 HIS A C 1
ATOM 1335 O O . HIS A 1 187 ? 19.652 -23.210 -19.729 1.00 30.90 186 HIS A O 1
ATOM 1342 N N . GLY A 1 188 ? 17.880 -22.455 -18.487 1.00 32.07 187 GLY A N 1
ATOM 1343 C CA . GLY A 1 188 ? 18.626 -21.950 -17.353 1.00 33.56 187 GLY A CA 1
ATOM 1344 C C . GLY A 1 188 ? 19.015 -20.490 -17.472 1.00 31.48 187 GLY A C 1
ATOM 1345 O O . GLY A 1 188 ? 19.248 -19.988 -18.582 1.00 27.90 187 GLY A O 1
ATOM 1346 N N . LEU A 1 189 ? 19.186 -19.823 -16.322 1.00 32.77 188 LEU A N 1
ATOM 1347 C CA . LEU A 1 189 ? 19.609 -18.434 -16.350 1.00 34.34 188 LEU A CA 1
ATOM 1348 C C . LEU A 1 189 ? 20.974 -18.227 -17.033 1.00 32.82 188 LEU A C 1
ATOM 1349 O O . LEU A 1 189 ? 21.183 -17.204 -17.717 1.00 34.41 188 LEU A O 1
ATOM 1354 N N . GLU A 1 190 ? 21.865 -19.189 -16.889 1.00 32.88 189 GLU A N 1
ATOM 1355 C CA . GLU A 1 190 ? 23.189 -19.102 -17.483 1.00 35.42 189 GLU A CA 1
ATOM 1356 C C . GLU A 1 190 ? 23.129 -19.046 -19.018 1.00 33.19 189 GLU A C 1
ATOM 1357 O O . GLU A 1 190 ? 24.030 -18.483 -19.648 1.00 32.66 189 GLU A O 1
ATOM 1363 N N . ALA A 1 191 ? 22.093 -19.661 -19.605 1.00 30.75 190 ALA A N 1
ATOM 1364 C CA . ALA A 1 191 ? 21.889 -19.687 -21.048 1.00 30.98 190 ALA A CA 1
ATOM 1365 C C . ALA A 1 191 ? 21.147 -18.473 -21.594 1.00 29.63 190 ALA A C 1
ATOM 1366 O O . ALA A 1 191 ? 21.057 -18.288 -22.806 1.00 28.22 190 ALA A O 1
ATOM 1368 N N . LEU A 1 192 ? 20.653 -17.606 -20.717 1.00 31.56 191 LEU A N 1
ATOM 1369 C CA . LEU A 1 192 ? 19.855 -16.493 -21.159 1.00 31.18 191 LEU A CA 1
ATOM 1370 C C . LEU A 1 192 ? 20.616 -15.462 -22.004 1.00 30.14 191 LEU A C 1
ATOM 1371 O O . LEU A 1 192 ? 20.112 -15.027 -23.036 1.00 29.70 191 LEU A O 1
ATOM 1376 N N . PRO A 1 193 ? 21.844 -15.111 -21.638 1.00 31.23 192 PRO A N 1
ATOM 1377 C CA . PRO A 1 193 ? 22.549 -14.193 -22.520 1.00 31.79 192 PRO A CA 1
ATOM 1378 C C . PRO A 1 193 ? 22.781 -14.700 -23.935 1.00 30.20 192 PRO A C 1
ATOM 1379 O O . PRO A 1 193 ? 22.517 -13.961 -24.855 1.00 29.92 192 PRO A O 1
ATOM 1383 N N . GLY A 1 194 ? 23.222 -15.948 -24.107 1.00 29.95 193 GLY A N 1
ATOM 1384 C CA . GLY A 1 194 ? 23.439 -16.480 -25.458 1.00 28.76 193 GLY A CA 1
ATOM 1385 C C . GLY A 1 194 ? 22.108 -16.625 -26.216 1.00 26.41 193 GLY A C 1
ATOM 1386 O O . GLY A 1 194 ? 22.048 -16.383 -27.421 1.00 26.72 193 GLY A O 1
ATOM 1387 N N . PHE A 1 195 ? 21.037 -16.997 -25.516 1.00 26.06 194 PHE A N 1
ATOM 1388 C CA . PHE A 1 195 ? 19.687 -17.098 -26.123 1.00 25.60 194 PHE A CA 1
ATOM 1389 C C . PHE A 1 195 ? 19.262 -15.733 -26.684 1.00 25.62 194 PHE A C 1
ATOM 1390 O O . PHE A 1 195 ? 18.819 -15.650 -27.847 1.00 24.65 194 PHE A O 1
ATOM 1398 N N . LEU A 1 196 ? 19.397 -14.689 -25.864 1.00 24.69 195 LEU A N 1
ATOM 1399 C CA . LEU A 1 196 ? 19.030 -13.334 -26.296 1.00 26.78 195 LEU A CA 1
ATOM 1400 C C . LEU A 1 196 ? 19.956 -12.801 -27.413 1.00 28.81 195 LEU A C 1
ATOM 1401 O O . LEU A 1 196 ? 19.473 -12.152 -28.351 1.00 26.45 195 LEU A O 1
ATOM 1406 N N . ALA A 1 197 ? 21.274 -13.016 -27.277 1.00 27.78 196 ALA A N 1
ATOM 1407 C CA . ALA A 1 197 ? 22.217 -12.473 -28.265 1.00 29.73 196 ALA A CA 1
ATOM 1408 C C . ALA A 1 197 ? 21.956 -12.978 -29.672 1.00 30.71 196 ALA A C 1
ATOM 1409 O O . ALA A 1 197 ? 22.300 -12.294 -30.651 1.00 30.29 196 ALA A O 1
ATOM 1411 N N . GLY A 1 198 ? 21.378 -14.168 -29.816 1.00 29.33 197 GLY A N 1
ATOM 1412 C CA . GLY A 1 198 ? 21.087 -14.694 -31.186 1.00 29.93 197 GLY A CA 1
ATOM 1413 C C . GLY A 1 198 ? 19.644 -14.514 -31.647 1.00 29.64 197 GLY A C 1
ATOM 1414 O O . GLY A 1 198 ? 19.240 -15.055 -32.679 1.00 34.19 197 GLY A O 1
ATOM 1415 N N . SER A 1 199 ? 18.829 -13.797 -30.876 1.00 28.10 198 SER A N 1
ATOM 1416 C CA . SER A 1 199 ? 17.411 -13.552 -31.233 1.00 28.15 198 SER A CA 1
ATOM 1417 C C . SER A 1 199 ? 17.252 -12.175 -31.896 1.00 29.74 198 SER A C 1
ATOM 1418 O O . SER A 1 199 ? 17.321 -11.135 -31.225 1.00 31.41 198 SER A O 1
ATOM 1421 N N . GLU A 1 200 ? 16.971 -12.161 -33.189 1.00 24.07 199 GLU A N 1
ATOM 1422 C CA . GLU A 1 200 ? 16.637 -10.936 -33.900 1.00 25.84 199 GLU A CA 1
ATOM 1423 C C . GLU A 1 200 ? 15.273 -10.370 -33.516 1.00 24.33 199 GLU A C 1
ATOM 1424 O O . GLU A 1 200 ? 15.113 -9.161 -33.431 1.00 23.96 199 GLU A O 1
ATOM 1430 N N . ILE A 1 201 ? 14.295 -11.251 -33.326 1.00 22.92 200 ILE A N 1
ATOM 1431 C CA . ILE A 1 201 ? 12.966 -10.896 -32.813 1.00 21.26 200 ILE A CA 1
ATOM 1432 C C . ILE A 1 201 ? 12.796 -11.663 -31.534 1.00 22.00 200 ILE A C 1
ATOM 1433 O O . ILE A 1 201 ? 13.053 -12.901 -31.496 1.00 22.76 200 ILE A O 1
ATOM 1438 N N . VAL A 1 202 ? 12.355 -10.996 -30.463 1.00 23.00 201 VAL A N 1
ATOM 1439 C CA . VAL A 1 202 ? 12.163 -11.745 -29.218 1.00 21.53 201 VAL A CA 1
ATOM 1440 C C . VAL A 1 202 ? 10.708 -11.596 -28.755 1.00 21.59 201 VAL A C 1
ATOM 1441 O O . VAL A 1 202 ? 10.103 -10.525 -28.900 1.00 22.33 201 VAL A O 1
ATOM 1445 N N . VAL A 1 203 ? 10.117 -12.709 -28.287 1.00 20.94 202 VAL A N 1
ATOM 1446 C CA . VAL A 1 203 ? 8.688 -12.713 -27.785 1.00 21.22 202 VAL A CA 1
ATOM 1447 C C . VAL A 1 203 ? 8.687 -13.051 -26.313 1.00 20.84 202 VAL A C 1
ATOM 1448 O O . VAL A 1 203 ? 9.042 -14.175 -25.904 1.00 22.39 202 VAL A O 1
ATOM 1452 N N . VAL A 1 204 ? 8.302 -12.097 -25.486 1.00 22.04 203 VAL A N 1
ATOM 1453 C CA . VAL A 1 204 ? 8.189 -12.368 -24.037 1.00 22.60 203 VAL A CA 1
ATOM 1454 C C . VAL A 1 204 ? 6.845 -13.055 -23.711 1.00 23.16 203 VAL A C 1
ATOM 1455 O O . VAL A 1 204 ? 5.758 -12.459 -23.890 1.00 24.49 203 VAL A O 1
ATOM 1459 N N . MET A 1 205 ? 6.911 -14.294 -23.243 1.00 23.20 204 MET A N 1
ATOM 1460 C CA . MET A 1 205 ? 5.754 -15.095 -22.891 1.00 25.63 204 MET A CA 1
ATOM 1461 C C . MET A 1 205 ? 5.974 -15.814 -21.535 1.00 29.80 204 MET A C 1
ATOM 1462 O O . MET A 1 205 ? 5.543 -16.963 -21.346 1.00 30.52 204 MET A O 1
ATOM 1467 N N . LEU A 1 206 ? 6.650 -15.142 -20.601 1.00 29.32 205 LEU A N 1
ATOM 1468 C CA . LEU A 1 206 ? 6.943 -15.766 -19.300 1.00 33.61 205 LEU A CA 1
ATOM 1469 C C . LEU A 1 206 ? 5.794 -15.555 -18.345 1.00 36.06 205 LEU A C 1
ATOM 1470 O O . LEU A 1 206 ? 5.312 -14.460 -18.225 1.00 37.28 205 LEU A O 1
ATOM 1475 N N . PRO A 1 207 ? 5.345 -16.593 -17.651 1.00 43.58 206 PRO A N 1
ATOM 1476 C CA . PRO A 1 207 ? 4.442 -16.249 -16.529 1.00 49.35 206 PRO A CA 1
ATOM 1477 C C . PRO A 1 207 ? 5.146 -15.366 -15.494 1.00 50.78 206 PRO A C 1
ATOM 1478 O O . PRO A 1 207 ? 6.366 -15.529 -15.318 1.00 48.38 206 PRO A O 1
ATOM 1482 N N . LEU A 1 208 ? 4.385 -14.474 -14.824 1.00 54.83 207 LEU A N 1
ATOM 1483 C CA . LEU A 1 208 ? 4.928 -13.506 -13.823 1.00 55.40 207 LEU A CA 1
ATOM 1484 C C . LEU A 1 208 ? 5.002 -14.051 -12.387 1.00 56.68 207 LEU A C 1
ATOM 1485 O O . LEU A 1 208 ? 4.000 -14.110 -11.684 1.00 58.62 207 LEU A O 1
ATOM 1490 N N . THR A 1 209 ? 6.209 -14.386 -11.943 1.00 56.34 208 THR A N 1
ATOM 1491 C CA . THR A 1 209 ? 6.446 -14.907 -10.581 1.00 56.88 208 THR A CA 1
ATOM 1492 C C . THR A 1 209 ? 7.569 -14.077 -9.930 1.00 58.82 208 THR A C 1
ATOM 1493 O O . THR A 1 209 ? 8.224 -13.282 -10.603 1.00 55.61 208 THR A O 1
ATOM 1497 N N . PRO A 1 210 ? 7.813 -14.258 -8.614 1.00 59.38 209 PRO A N 1
ATOM 1498 C CA . PRO A 1 210 ? 8.964 -13.522 -8.068 1.00 60.04 209 PRO A CA 1
ATOM 1499 C C . PRO A 1 210 ? 10.298 -13.746 -8.844 1.00 59.66 209 PRO A C 1
ATOM 1500 O O . PRO A 1 210 ? 11.069 -12.806 -8.996 1.00 60.24 209 PRO A O 1
ATOM 1504 N N . GLU A 1 211 ? 10.531 -14.943 -9.372 1.00 58.45 210 GLU A N 1
ATOM 1505 C CA . GLU A 1 211 ? 11.743 -15.227 -10.156 1.00 57.98 210 GLU A CA 1
ATOM 1506 C C . GLU A 1 211 ? 11.745 -14.638 -11.608 1.00 54.41 210 GLU A C 1
ATOM 1507 O O . GLU A 1 211 ? 12.803 -14.480 -12.223 1.00 56.24 210 GLU A O 1
ATOM 1510 N N . THR A 1 212 ? 10.579 -14.310 -12.160 1.00 50.16 211 THR A N 1
ATOM 1511 C CA . THR A 1 212 ? 10.543 -13.700 -13.488 1.00 46.13 211 THR A CA 1
ATOM 1512 C C . THR A 1 212 ? 10.229 -12.227 -13.436 1.00 46.47 211 THR A C 1
ATOM 1513 O O . THR A 1 212 ? 10.383 -11.558 -14.439 1.00 41.05 211 THR A O 1
ATOM 1517 N N . ARG A 1 213 ? 9.787 -11.711 -12.273 1.00 47.45 212 ARG A N 1
ATOM 1518 C CA . ARG A 1 213 ? 9.467 -10.297 -12.179 1.00 48.42 212 ARG A CA 1
ATOM 1519 C C . ARG A 1 213 ? 10.744 -9.544 -12.456 1.00 47.71 212 ARG A C 1
ATOM 1520 O O . ARG A 1 213 ? 11.774 -9.903 -11.915 1.00 47.90 212 ARG A O 1
ATOM 1528 N N . GLY A 1 214 ? 10.678 -8.545 -13.332 1.00 45.82 213 GLY A N 1
ATOM 1529 C CA . GLY A 1 214 ? 11.849 -7.766 -13.736 1.00 45.63 213 GLY A CA 1
ATOM 1530 C C . GLY A 1 214 ? 13.016 -8.538 -14.362 1.00 44.84 213 GLY A C 1
ATOM 1531 O O . GLY A 1 214 ? 14.156 -8.051 -14.368 1.00 41.05 213 GLY A O 1
ATOM 1532 N N . LEU A 1 215 ? 12.765 -9.722 -14.907 1.00 42.11 214 LEU A N 1
ATOM 1533 C CA . LEU A 1 215 ? 13.857 -10.490 -15.523 1.00 40.20 214 LEU A CA 1
ATOM 1534 C C . LEU A 1 215 ? 14.411 -9.781 -16.759 1.00 37.57 214 LEU A C 1
ATOM 1535 O O . LEU A 1 215 ? 15.614 -9.807 -16.981 1.00 36.95 214 LEU A O 1
ATOM 1540 N N . MET A 1 216 ? 13.545 -9.186 -17.587 1.00 35.05 215 MET A N 1
ATOM 1541 C CA . MET A 1 216 ? 13.988 -8.418 -18.753 1.00 34.21 215 MET A CA 1
ATOM 1542 C C . MET A 1 216 ? 14.266 -6.980 -18.279 1.00 36.22 215 MET A C 1
ATOM 1543 O O . MET A 1 216 ? 13.500 -6.063 -18.527 1.00 35.10 215 MET A O 1
ATOM 1548 N N . ASN A 1 217 ? 15.378 -6.845 -17.553 1.00 36.44 216 ASN A N 1
ATOM 1549 C CA . ASN A 1 217 ? 15.912 -5.574 -17.044 1.00 37.79 216 ASN A CA 1
ATOM 1550 C C . ASN A 1 217 ? 16.933 -4.971 -18.026 1.00 36.79 216 ASN A C 1
ATOM 1551 O O . ASN A 1 217 ? 17.161 -5.518 -19.111 1.00 33.53 216 ASN A O 1
ATOM 1556 N N . ALA A 1 218 ? 17.561 -3.856 -17.663 1.00 38.13 217 ALA A N 1
ATOM 1557 C CA . ALA A 1 218 ? 18.569 -3.254 -18.547 1.00 38.15 217 ALA A CA 1
ATOM 1558 C C . ALA A 1 218 ? 19.680 -4.235 -18.956 1.00 38.38 217 ALA A C 1
ATOM 1559 O O . ALA A 1 218 ? 20.068 -4.288 -20.102 1.00 36.06 217 ALA A O 1
ATOM 1561 N N . GLU A 1 219 ? 20.215 -4.990 -18.000 1.00 40.35 218 GLU A N 1
ATOM 1562 C CA . GLU A 1 219 ? 21.294 -5.925 -18.312 1.00 40.78 218 GLU A CA 1
ATOM 1563 C C . GLU A 1 219 ? 20.894 -6.973 -19.381 1.00 36.99 218 GLU A C 1
ATOM 1564 O O . GLU A 1 219 ? 21.671 -7.253 -20.306 1.00 35.51 218 GLU A O 1
ATOM 1570 N N . ARG A 1 220 ? 19.695 -7.536 -19.255 1.00 34.97 219 ARG A N 1
ATOM 1571 C CA . ARG A 1 220 ? 19.201 -8.560 -20.206 1.00 32.56 219 ARG A CA 1
ATOM 1572 C C . ARG A 1 220 ? 18.835 -7.979 -21.559 1.00 31.23 219 ARG A C 1
ATOM 1573 O O . ARG A 1 220 ? 19.087 -8.608 -22.601 1.00 31.00 219 ARG A O 1
ATOM 1581 N N . LEU A 1 221 ? 18.177 -6.827 -21.554 1.00 31.15 220 LEU A N 1
ATOM 1582 C CA . LEU A 1 221 ? 17.921 -6.131 -22.794 1.00 31.64 220 LEU A CA 1
ATOM 1583 C C . LEU A 1 221 ? 19.211 -5.827 -23.610 1.00 32.89 220 LEU A C 1
ATOM 1584 O O . LEU A 1 221 ? 19.201 -5.857 -24.861 1.00 31.79 220 LEU A O 1
ATOM 1589 N N . ALA A 1 222 ? 20.290 -5.471 -22.906 1.00 32.88 221 ALA A N 1
ATOM 1590 C CA . ALA A 1 222 ? 21.547 -5.189 -23.553 1.00 33.29 221 ALA A CA 1
ATOM 1591 C C . ALA A 1 222 ? 22.176 -6.430 -24.222 1.00 33.89 221 ALA A C 1
ATOM 1592 O O . ALA A 1 222 ? 22.991 -6.278 -25.119 1.00 35.48 221 ALA A O 1
ATOM 1594 N N . HIS A 1 223 ? 21.761 -7.638 -23.841 1.00 33.15 222 HIS A N 1
ATOM 1595 C CA . HIS A 1 223 ? 22.251 -8.867 -24.488 1.00 31.96 222 HIS A CA 1
ATOM 1596 C C . HIS A 1 223 ? 21.661 -9.110 -25.861 1.00 30.99 222 HIS A C 1
ATOM 1597 O O . HIS A 1 223 ? 22.234 -9.838 -26.660 1.00 32.29 222 HIS A O 1
ATOM 1604 N N . LEU A 1 224 ? 20.485 -8.556 -26.106 1.00 30.06 223 LEU A N 1
ATOM 1605 C CA . LEU A 1 224 ? 19.908 -8.578 -27.437 1.00 30.00 223 LEU A CA 1
ATOM 1606 C C . LEU A 1 224 ? 20.832 -7.895 -28.418 1.00 29.28 223 LEU A C 1
ATOM 1607 O O . LEU A 1 224 ? 21.507 -6.958 -28.053 1.00 32.18 223 LEU A O 1
ATOM 1612 N N . PRO A 1 225 ? 20.835 -8.335 -29.684 1.00 29.70 224 PRO A N 1
ATOM 1613 C CA . PRO A 1 225 ? 21.593 -7.623 -30.716 1.00 30.53 224 PRO A CA 1
ATOM 1614 C C . PRO A 1 225 ? 21.034 -6.237 -30.985 1.00 32.40 224 PRO A C 1
ATOM 1615 O O . PRO A 1 225 ? 19.831 -6.047 -30.952 1.00 29.56 224 PRO A O 1
ATOM 1619 N N . ARG A 1 226 ? 21.896 -5.288 -31.324 1.00 34.41 225 ARG A N 1
ATOM 1620 C CA . ARG A 1 226 ? 21.440 -3.967 -31.695 1.00 35.05 225 ARG A CA 1
ATOM 1621 C C . ARG A 1 226 ? 20.537 -4.068 -32.924 1.00 34.35 225 ARG A C 1
ATOM 1622 O O . ARG A 1 226 ? 20.808 -4.794 -33.895 1.00 32.69 225 ARG A O 1
ATOM 1630 N N . GLY A 1 227 ? 19.390 -3.421 -32.840 1.00 30.58 226 GLY A N 1
ATOM 1631 C CA . GLY A 1 227 ? 18.398 -3.530 -33.895 1.00 31.48 226 GLY A CA 1
ATOM 1632 C C . GLY A 1 227 ? 17.341 -4.599 -33.691 1.00 27.04 226 GLY A C 1
ATOM 1633 O O . GLY A 1 227 ? 16.524 -4.819 -34.569 1.00 29.06 226 GLY A O 1
ATOM 1634 N N . ALA A 1 228 ? 17.322 -5.233 -32.525 1.00 26.08 227 ALA A N 1
ATOM 1635 C CA . ALA A 1 228 ? 16.391 -6.269 -32.238 1.00 25.13 227 ALA A CA 1
ATOM 1636 C C . ALA A 1 228 ? 14.970 -5.728 -32.238 1.00 24.48 227 ALA A C 1
ATOM 1637 O O . ALA A 1 228 ? 14.732 -4.541 -32.031 1.00 26.37 227 ALA A O 1
ATOM 1639 N N . LYS A 1 229 ? 14.036 -6.635 -32.494 1.00 23.89 228 LYS A N 1
ATOM 1640 C CA . LYS A 1 229 ? 12.598 -6.349 -32.458 1.00 25.32 228 LYS A CA 1
ATOM 1641 C C . LYS A 1 229 ? 11.946 -7.095 -31.270 1.00 25.41 228 LYS A C 1
ATOM 1642 O O . LYS A 1 229 ? 12.170 -8.275 -31.083 1.00 24.75 228 LYS A O 1
ATOM 1648 N N . PHE A 1 230 ? 11.172 -6.363 -30.466 1.00 23.36 229 PHE A N 1
ATOM 1649 C CA . PHE A 1 230 ? 10.732 -6.819 -29.136 1.00 22.01 229 PHE A CA 1
ATOM 1650 C C . PHE A 1 230 ? 9.193 -6.872 -29.063 1.00 22.62 229 PHE A C 1
ATOM 1651 O O . PHE A 1 230 ? 8.516 -5.888 -29.363 1.00 22.87 229 PHE A O 1
ATOM 1659 N N . ILE A 1 231 ? 8.646 -8.028 -28.666 1.00 21.25 230 ILE A N 1
ATOM 1660 C CA . ILE A 1 231 ? 7.224 -8.255 -28.559 1.00 20.27 230 ILE A CA 1
ATOM 1661 C C . ILE A 1 231 ? 6.934 -8.701 -27.107 1.00 22.14 230 ILE A C 1
ATOM 1662 O O . ILE A 1 231 ? 7.558 -9.658 -26.629 1.00 21.86 230 ILE A O 1
ATOM 1667 N N . ASN A 1 232 ? 6.008 -8.017 -26.428 1.00 21.17 231 ASN A N 1
ATOM 1668 C CA . ASN A 1 232 ? 5.624 -8.400 -25.021 1.00 22.40 231 ASN A CA 1
ATOM 1669 C C . ASN A 1 232 ? 4.162 -8.732 -24.937 1.00 22.57 231 ASN A C 1
ATOM 1670 O O . ASN A 1 232 ? 3.322 -7.852 -25.166 1.00 22.87 231 ASN A O 1
ATOM 1675 N N . VAL A 1 233 ? 3.855 -10.013 -24.670 1.00 21.44 232 VAL A N 1
ATOM 1676 C CA . VAL A 1 233 ? 2.479 -10.470 -24.493 1.00 24.04 232 VAL A CA 1
ATOM 1677 C C . VAL A 1 233 ? 2.316 -11.153 -23.116 1.00 26.76 232 VAL A C 1
ATOM 1678 O O . VAL A 1 233 ? 1.295 -11.775 -22.874 1.00 31.95 232 VAL A O 1
ATOM 1682 N N . ALA A 1 234 ? 3.271 -11.020 -22.215 1.00 29.10 233 ALA A N 1
ATOM 1683 C CA . ALA A 1 234 ? 3.196 -11.727 -20.925 1.00 32.40 233 ALA A CA 1
ATOM 1684 C C . ALA A 1 234 ? 2.512 -10.818 -19.923 1.00 35.94 233 ALA A C 1
ATOM 1685 O O . ALA A 1 234 ? 1.324 -10.877 -19.743 1.00 40.74 233 ALA A O 1
ATOM 1687 N N . ARG A 1 235 ? 3.292 -9.973 -19.298 1.00 38.80 234 ARG A N 1
ATOM 1688 C CA . ARG A 1 235 ? 2.849 -9.113 -18.207 1.00 46.45 234 ARG A CA 1
ATOM 1689 C C . ARG A 1 235 ? 3.864 -7.963 -18.236 1.00 48.08 234 ARG A C 1
ATOM 1690 O O . ARG A 1 235 ? 5.081 -8.175 -18.503 1.00 49.15 234 ARG A O 1
ATOM 1694 N N . GLY A 1 236 ? 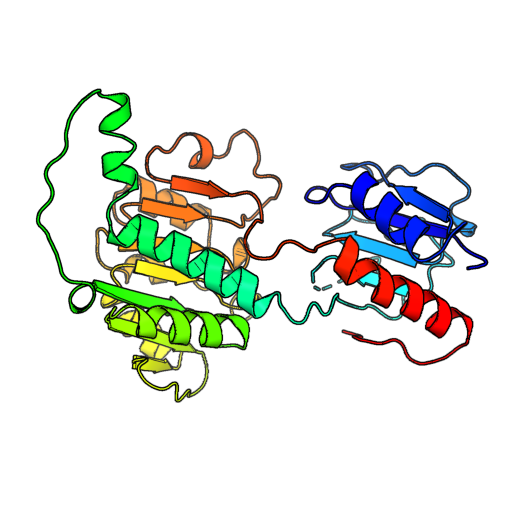3.356 -6.750 -18.022 1.00 48.53 235 GLY A N 1
ATOM 1695 C CA . GLY A 1 236 ? 4.180 -5.547 -18.068 1.00 50.33 235 GLY A CA 1
ATOM 1696 C C . GLY A 1 236 ? 5.477 -5.673 -17.282 1.00 52.11 235 GLY A C 1
ATOM 1697 O O . GLY A 1 236 ? 6.539 -5.370 -17.839 1.00 49.98 235 GLY A O 1
ATOM 1698 N N . PRO A 1 237 ? 5.399 -6.177 -16.015 1.00 51.72 236 PRO A N 1
ATOM 1699 C CA . PRO A 1 237 ? 6.529 -6.175 -15.083 1.00 50.44 236 PRO A CA 1
ATOM 1700 C C . PRO A 1 237 ? 7.531 -7.353 -15.175 1.00 46.27 236 PRO A C 1
ATOM 1701 O O . PRO A 1 237 ? 8.504 -7.346 -14.413 1.00 44.86 236 PRO A O 1
ATOM 1705 N N . VAL A 1 238 ? 7.311 -8.347 -16.051 1.00 39.42 237 VAL A N 1
ATOM 1706 C CA . VAL A 1 238 ? 8.400 -9.270 -16.450 1.00 38.70 237 VAL A CA 1
ATOM 1707 C C . VAL A 1 238 ? 9.473 -8.409 -17.093 1.00 36.41 237 VAL A C 1
ATOM 1708 O O . VAL A 1 238 ? 10.659 -8.728 -17.092 1.00 39.73 237 VAL A O 1
ATOM 1712 N N . VAL A 1 239 ? 9.024 -7.317 -17.687 1.00 34.96 238 VAL A N 1
ATOM 1713 C CA . VAL A 1 239 ? 9.878 -6.391 -18.366 1.00 35.94 238 VAL A CA 1
ATOM 1714 C C . VAL A 1 239 ? 9.986 -5.130 -17.538 1.00 36.94 238 VAL A C 1
ATOM 1715 O O . VAL A 1 239 ? 8.981 -4.640 -17.017 1.00 37.51 238 VAL A O 1
ATOM 1719 N N . ASP A 1 240 ? 11.210 -4.627 -17.381 1.00 36.85 239 ASP A N 1
ATOM 1720 C CA . ASP A 1 240 ? 11.420 -3.311 -16.774 1.00 39.35 239 ASP A CA 1
ATOM 1721 C C . ASP A 1 240 ? 11.058 -2.234 -17.789 1.00 37.37 239 ASP A C 1
ATOM 1722 O O . ASP A 1 240 ? 11.765 -2.051 -18.763 1.00 36.38 239 ASP A O 1
ATOM 1727 N N . GLU A 1 241 ? 9.949 -1.542 -17.584 1.00 39.68 240 GLU A N 1
ATOM 1728 C CA . GLU A 1 241 ? 9.419 -0.649 -18.607 1.00 39.85 240 GLU A CA 1
ATOM 1729 C C . GLU A 1 241 ? 10.366 0.531 -18.835 1.00 40.33 240 GLU A C 1
ATOM 1730 O O . GLU A 1 241 ? 10.592 0.923 -19.974 1.00 38.50 240 GLU A O 1
ATOM 1736 N N . ALA A 1 242 ? 10.965 1.045 -17.760 1.00 41.75 241 ALA A N 1
ATOM 1737 C CA . ALA A 1 242 ? 11.892 2.153 -17.857 1.00 42.96 241 ALA A CA 1
ATOM 1738 C C . ALA A 1 242 ? 13.056 1.755 -18.755 1.00 41.05 241 ALA A C 1
ATOM 1739 O O . ALA A 1 242 ? 13.422 2.487 -19.679 1.00 41.21 241 ALA A O 1
ATOM 1741 N N . ALA A 1 243 ? 13.603 0.577 -18.523 1.00 38.98 242 ALA A N 1
ATOM 1742 C CA . ALA A 1 243 ? 14.752 0.104 -19.305 1.00 38.22 242 ALA A CA 1
ATOM 1743 C C . ALA A 1 243 ? 14.389 -0.141 -20.776 1.00 35.49 242 ALA A C 1
ATOM 1744 O O . ALA A 1 243 ? 15.189 0.107 -21.668 1.00 34.20 242 ALA A O 1
ATOM 1746 N N . LEU A 1 244 ? 13.193 -0.661 -21.006 1.00 36.42 243 LEU A N 1
ATOM 1747 C CA . LEU A 1 244 ? 12.670 -0.842 -22.367 1.00 34.13 243 LEU A CA 1
ATOM 1748 C C . LEU A 1 244 ? 12.583 0.494 -23.128 1.00 33.20 243 LEU A C 1
ATOM 1749 O O . LEU A 1 244 ? 13.027 0.623 -24.265 1.00 32.43 243 LEU A O 1
ATOM 1754 N N . ILE A 1 245 ? 12.028 1.501 -22.499 1.00 33.43 244 ILE A N 1
ATOM 1755 C CA . ILE A 1 245 ? 11.934 2.800 -23.139 1.00 35.30 244 ILE A CA 1
ATOM 1756 C C . ILE A 1 245 ? 13.299 3.338 -23.461 1.00 36.10 244 ILE A C 1
ATOM 1757 O O . ILE A 1 245 ? 13.496 3.885 -24.541 1.00 36.41 244 ILE A O 1
ATOM 1762 N N . ALA A 1 246 ? 14.251 3.133 -22.550 1.00 37.41 245 ALA A N 1
ATOM 1763 C CA . ALA A 1 246 ? 15.616 3.588 -22.763 1.00 38.60 245 ALA A CA 1
ATOM 1764 C C . ALA A 1 246 ? 16.263 2.895 -23.964 1.00 37.08 245 ALA A C 1
ATOM 1765 O O . ALA A 1 246 ? 16.856 3.551 -24.827 1.00 37.96 245 ALA A O 1
ATOM 1767 N N . ALA A 1 247 ? 16.081 1.593 -24.068 1.00 34.61 246 ALA A N 1
ATOM 1768 C CA . ALA A 1 247 ? 16.612 0.836 -25.223 1.00 34.55 246 ALA A CA 1
ATOM 1769 C C . ALA A 1 247 ? 15.980 1.241 -26.566 1.00 34.42 246 ALA A C 1
ATOM 1770 O O . ALA A 1 247 ? 16.643 1.250 -27.600 1.00 36.21 246 ALA A O 1
ATOM 1772 N N . LEU A 1 248 ? 14.703 1.588 -26.534 1.00 33.81 247 LEU A N 1
ATOM 1773 C CA . LEU A 1 248 ? 14.017 2.075 -27.702 1.00 34.77 247 LEU A CA 1
ATOM 1774 C C . LEU A 1 248 ? 14.551 3.449 -28.100 1.00 38.70 247 LEU A C 1
ATOM 1775 O O . LEU A 1 248 ? 14.739 3.720 -29.283 1.00 39.11 247 LEU A O 1
ATOM 1780 N N . ARG A 1 249 ? 14.779 4.303 -27.120 1.00 40.22 248 ARG A N 1
ATOM 1781 C CA . ARG A 1 249 ? 15.324 5.641 -27.407 1.00 43.92 248 ARG A CA 1
ATOM 1782 C C . ARG A 1 249 ? 16.763 5.604 -27.966 1.00 42.53 248 ARG A C 1
ATOM 1783 O O . ARG A 1 249 ? 17.126 6.421 -28.791 1.00 44.22 248 ARG A O 1
ATOM 1791 N N . SER A 1 250 ? 17.581 4.662 -27.539 1.00 40.68 249 SER A N 1
ATOM 1792 C CA . SER A 1 250 ? 18.958 4.609 -28.014 1.00 40.90 249 SER A CA 1
ATOM 1793 C C . SER A 1 250 ? 19.087 3.886 -29.367 1.00 39.87 249 SER A C 1
ATOM 1794 O O . SER A 1 250 ? 20.184 3.842 -29.970 1.00 39.76 249 SER A O 1
ATOM 1797 N N . GLY A 1 251 ? 18.005 3.263 -29.814 1.00 39.13 250 GLY A N 1
ATOM 1798 C CA . GLY A 1 251 ? 18.029 2.461 -31.013 1.00 37.99 250 GLY A CA 1
ATOM 1799 C C . GLY A 1 251 ? 18.558 1.059 -30.779 1.00 37.12 250 GLY A C 1
ATOM 1800 O O . GLY A 1 251 ? 18.736 0.337 -31.729 1.00 37.57 250 GLY A O 1
ATOM 1801 N N . HIS A 1 252 ? 18.789 0.661 -29.531 1.00 34.59 251 HIS A N 1
ATOM 1802 C CA . HIS A 1 252 ? 19.185 -0.700 -29.259 1.00 34.33 251 HIS A CA 1
ATOM 1803 C C . HIS A 1 252 ? 18.095 -1.699 -29.662 1.00 32.00 251 HIS A C 1
ATOM 1804 O O . HIS A 1 252 ? 18.381 -2.757 -30.198 1.00 30.69 251 HIS A O 1
ATOM 1811 N N . ILE A 1 253 ? 16.845 -1.366 -29.363 1.00 31.70 252 ILE A N 1
ATOM 1812 C CA . ILE A 1 253 ? 15.710 -2.087 -29.874 1.00 29.51 252 ILE A CA 1
ATOM 1813 C C . ILE A 1 253 ? 15.192 -1.184 -30.947 1.00 29.43 252 ILE A C 1
ATOM 1814 O O . ILE A 1 253 ? 14.906 -0.009 -30.691 1.00 30.18 252 ILE A O 1
ATOM 1819 N N . ALA A 1 254 ? 15.055 -1.744 -32.151 1.00 27.99 253 ALA A N 1
ATOM 1820 C CA . ALA A 1 254 ? 14.615 -0.992 -33.314 1.00 27.99 253 ALA A CA 1
ATOM 1821 C C . ALA A 1 254 ? 13.094 -0.721 -33.353 1.00 26.95 253 ALA A C 1
ATOM 1822 O O . ALA A 1 254 ? 12.630 0.360 -33.833 1.00 26.96 253 ALA A O 1
ATOM 1824 N N . GLU A 1 255 ? 12.327 -1.693 -32.894 1.00 27.30 254 GLU A N 1
ATOM 1825 C CA . GLU A 1 255 ? 10.876 -1.608 -32.903 1.00 27.29 254 GLU A CA 1
ATOM 1826 C C . GLU A 1 255 ? 10.264 -2.603 -31.944 1.00 25.25 254 GLU A C 1
ATOM 1827 O O . GLU A 1 255 ? 10.905 -3.568 -31.548 1.00 25.35 254 GLU A O 1
ATOM 1833 N N . ALA A 1 256 ? 9.016 -2.354 -31.551 1.00 23.38 255 ALA A N 1
ATOM 1834 C CA . ALA A 1 256 ? 8.357 -3.167 -30.592 1.00 24.54 255 ALA A CA 1
ATOM 1835 C C . ALA A 1 256 ? 6.857 -3.197 -30.805 1.00 24.51 255 ALA A C 1
ATOM 1836 O O . ALA A 1 256 ? 6.255 -2.281 -31.430 1.00 24.33 255 ALA A O 1
ATOM 1838 N N . THR A 1 257 ? 6.285 -4.284 -30.283 1.00 23.45 256 THR A N 1
ATOM 1839 C CA . THR A 1 257 ? 4.865 -4.516 -30.217 1.00 23.75 256 THR A CA 1
ATOM 1840 C C . THR A 1 257 ? 4.587 -4.940 -28.753 1.00 23.87 256 THR A C 1
ATOM 1841 O O . THR A 1 257 ? 5.102 -5.957 -28.256 1.00 22.11 256 THR A O 1
ATOM 1845 N N . LEU A 1 258 ? 3.777 -4.127 -28.064 1.00 22.62 257 LEU A N 1
ATOM 1846 C CA . LEU A 1 258 ? 3.596 -4.245 -26.608 1.00 22.76 257 LEU A CA 1
ATOM 1847 C C . LEU A 1 258 ? 2.104 -4.331 -26.341 1.00 23.46 257 LEU A C 1
ATOM 1848 O O . LEU A 1 258 ? 1.357 -3.419 -26.709 1.00 24.64 257 LEU A O 1
ATOM 1853 N N . ASP A 1 259 ? 1.675 -5.458 -25.766 1.00 24.07 258 ASP A N 1
ATOM 1854 C CA . ASP A 1 259 ? 0.260 -5.734 -25.460 1.00 26.61 258 ASP A CA 1
ATOM 1855 C C . ASP A 1 259 ? -0.102 -5.604 -23.971 1.00 27.12 258 ASP A C 1
ATOM 1856 O O . ASP A 1 259 ? -1.274 -5.735 -23.606 1.00 28.28 258 ASP A O 1
ATOM 1861 N N . VAL A 1 260 ? 0.906 -5.398 -23.130 1.00 27.37 259 VAL A N 1
ATOM 1862 C CA . VAL A 1 260 ? 0.786 -5.406 -21.695 1.00 29.23 259 VAL A CA 1
ATOM 1863 C C . VAL A 1 260 ? 1.787 -4.373 -21.107 1.00 29.86 259 VAL A C 1
ATOM 1864 O O . VAL A 1 260 ? 2.830 -4.097 -21.722 1.00 28.91 259 VAL A O 1
ATOM 1868 N N . PHE A 1 261 ? 1.441 -3.754 -19.970 1.00 29.82 260 PHE A N 1
ATOM 1869 C CA . PHE A 1 261 ? 2.205 -2.601 -19.494 1.00 31.36 260 PHE A CA 1
ATOM 1870 C C . PHE A 1 261 ? 2.255 -2.634 -17.996 1.00 34.90 260 PHE A C 1
ATOM 1871 O O . PHE A 1 261 ? 1.449 -3.298 -17.3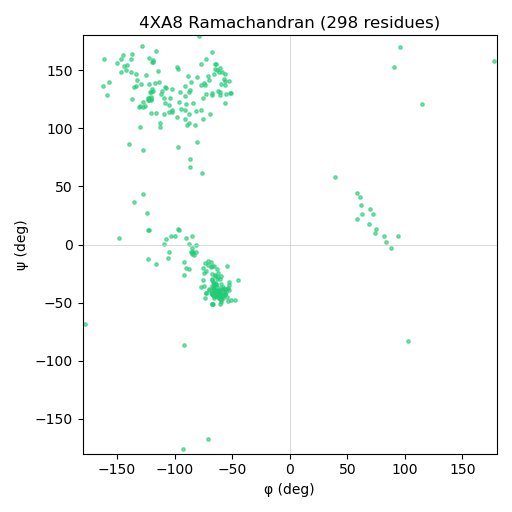78 1.00 36.01 260 PHE A O 1
ATOM 1879 N N . GLU A 1 262 ? 3.169 -1.878 -17.417 1.00 37.76 261 GLU A N 1
ATOM 1880 C CA . GLU A 1 262 ? 3.220 -1.805 -15.973 1.00 42.38 261 GLU A CA 1
ATOM 1881 C C . GLU A 1 262 ? 1.930 -1.272 -15.370 1.00 41.86 261 GLU A C 1
ATOM 1882 O O . GLU A 1 262 ? 1.451 -1.880 -14.413 1.00 41.31 261 GLU A O 1
ATOM 1888 N N . VAL A 1 263 ? 1.359 -0.197 -15.932 1.00 36.78 262 VAL A N 1
ATOM 1889 C CA . VAL A 1 263 ? 0.061 0.331 -15.482 1.00 37.79 262 VAL A CA 1
ATOM 1890 C C . VAL A 1 263 ? -0.910 0.309 -16.670 1.00 35.17 262 VAL A C 1
ATOM 1891 O O . VAL A 1 263 ? -0.527 0.731 -17.759 1.00 34.56 262 VAL A O 1
ATOM 1895 N N . GLU A 1 264 ? -2.112 -0.227 -16.460 1.00 35.33 263 GLU A N 1
ATOM 1896 C CA . GLU A 1 264 ? -3.129 -0.403 -17.519 1.00 34.88 263 GLU A CA 1
ATOM 1897 C C . GLU A 1 264 ? -4.518 0.052 -17.080 1.00 35.00 263 GLU A C 1
ATOM 1898 O O . GLU A 1 264 ? -4.957 -0.268 -15.958 1.00 37.31 263 GLU A O 1
ATOM 1904 N N . PRO A 1 265 ? -5.261 0.770 -17.913 1.00 32.99 264 PRO A N 1
ATOM 1905 C CA . PRO A 1 265 ? -4.843 1.254 -19.220 1.00 31.27 264 PRO A CA 1
ATOM 1906 C C . PRO A 1 265 ? -3.556 2.097 -19.140 1.00 31.34 264 PRO A C 1
ATOM 1907 O O . PRO A 1 265 ? -3.317 2.801 -18.147 1.00 32.95 264 PRO A O 1
ATOM 1911 N N . LEU A 1 266 ? -2.744 2.021 -20.163 1.00 28.16 265 LEU A N 1
ATOM 1912 C CA . LEU A 1 266 ? -1.481 2.777 -20.234 1.00 28.87 265 LEU A CA 1
ATOM 1913 C C . LEU A 1 266 ? -1.683 4.269 -20.064 1.00 29.30 265 LEU A C 1
ATOM 1914 O O . LEU A 1 266 ? -2.431 4.875 -20.818 1.00 29.89 265 LEU A O 1
ATOM 1919 N N . PRO A 1 267 ? -1.037 4.886 -19.059 1.00 30.09 266 PRO A N 1
ATOM 1920 C CA . PRO A 1 267 ? -1.383 6.275 -18.825 1.00 31.46 266 PRO A CA 1
ATOM 1921 C C . PRO A 1 267 ? -1.112 7.190 -20.026 1.00 31.46 266 PRO A C 1
ATOM 1922 O O . PRO A 1 267 ? -0.202 6.934 -20.829 1.00 29.79 266 PRO A O 1
ATOM 1926 N N . VAL A 1 268 ? -1.883 8.255 -20.124 1.00 33.18 267 VAL A N 1
ATOM 1927 C CA . VAL A 1 268 ? -1.792 9.183 -21.265 1.00 35.00 267 VAL A CA 1
ATOM 1928 C C . VAL A 1 268 ? -0.375 9.721 -21.517 1.00 35.28 267 VAL A C 1
ATOM 1929 O O . VAL A 1 268 ? 0.038 9.893 -22.663 1.00 35.41 267 VAL A O 1
ATOM 1933 N N . GLY A 1 269 ? 0.379 9.978 -20.450 1.00 35.48 268 GLY A N 1
ATOM 1934 C CA . GLY A 1 269 ? 1.716 10.528 -20.599 1.00 36.42 268 GLY A CA 1
ATOM 1935 C C . GLY A 1 269 ? 2.842 9.560 -20.934 1.00 35.83 268 GLY A C 1
ATOM 1936 O O . GLY A 1 269 ? 3.984 9.978 -21.063 1.00 35.06 268 GLY A O 1
ATOM 1937 N N . SER A 1 270 ? 2.568 8.254 -21.067 1.00 33.26 269 SER A N 1
ATOM 1938 C CA . SER A 1 270 ? 3.618 7.361 -21.451 1.00 31.43 269 SER A CA 1
ATOM 1939 C C . SER A 1 270 ? 4.264 7.782 -22.771 1.00 31.52 269 SER A C 1
ATOM 1940 O O . SER A 1 270 ? 3.570 8.072 -23.741 1.00 32.34 269 SER A O 1
ATOM 1943 N N . PRO A 1 271 ? 5.597 7.717 -22.856 1.00 32.39 270 PRO A N 1
ATOM 1944 C CA . PRO A 1 271 ? 6.288 8.001 -24.127 1.00 32.64 270 PRO A CA 1
ATOM 1945 C C . PRO A 1 271 ? 6.055 6.949 -25.224 1.00 30.46 270 PRO A C 1
ATOM 1946 O O . PRO A 1 271 ? 6.285 7.206 -26.400 1.00 30.05 270 PRO A O 1
ATOM 1950 N N . LEU A 1 272 ? 5.548 5.793 -24.844 1.00 28.64 271 LEU A N 1
ATOM 1951 C CA . LEU A 1 272 ? 5.251 4.733 -25.804 1.00 29.60 271 LEU A CA 1
ATOM 1952 C C . LEU A 1 272 ? 4.158 5.078 -26.821 1.00 28.95 271 LEU A C 1
ATOM 1953 O O . LEU A 1 272 ? 4.250 4.690 -28.006 1.00 30.91 271 LEU A O 1
ATOM 1958 N N . TRP A 1 273 ? 3.169 5.858 -26.419 1.00 29.83 272 TRP A N 1
ATOM 1959 C CA . TRP A 1 273 ? 2.074 6.177 -27.350 1.00 30.73 272 TRP A CA 1
ATOM 1960 C C . TRP A 1 273 ? 2.571 6.860 -28.638 1.00 31.61 272 TRP A C 1
ATOM 1961 O O . TRP A 1 273 ? 2.135 6.509 -29.742 1.00 30.96 272 TRP A O 1
ATOM 1972 N N . ALA A 1 274 ? 3.455 7.853 -28.497 1.00 32.01 273 ALA A N 1
ATOM 1973 C CA . ALA A 1 274 ? 3.865 8.644 -29.649 1.00 34.76 273 ALA A CA 1
ATOM 1974 C C . ALA A 1 274 ? 5.034 8.063 -30.398 1.00 34.77 273 ALA A C 1
ATOM 1975 O O . ALA A 1 274 ? 5.455 8.639 -31.370 1.00 33.89 273 ALA A O 1
ATOM 1977 N N . MET A 1 275 ? 5.560 6.921 -29.971 1.00 34.23 274 MET A N 1
ATOM 1978 C CA . MET A 1 275 ? 6.680 6.328 -30.693 1.00 34.41 274 MET A CA 1
ATOM 1979 C C . MET A 1 275 ? 6.216 5.639 -31.981 1.00 34.52 274 MET A C 1
ATOM 1980 O O . MET A 1 275 ? 5.501 4.636 -31.936 1.00 32.68 274 MET A O 1
ATOM 1985 N N . ASP A 1 276 ? 6.677 6.160 -33.111 1.00 36.08 275 ASP A N 1
ATOM 1986 C CA . ASP A 1 276 ? 6.463 5.610 -34.432 1.00 41.65 275 ASP A CA 1
ATOM 1987 C C . ASP A 1 276 ? 6.831 4.159 -34.613 1.00 38.70 275 ASP A C 1
ATOM 1988 O O . ASP A 1 276 ? 6.228 3.466 -35.458 1.00 41.87 275 ASP A O 1
ATOM 1993 N N . ASN A 1 277 ? 7.854 3.719 -33.884 1.00 35.97 276 ASN A N 1
ATOM 1994 C CA . ASN A 1 277 ? 8.341 2.324 -33.967 1.00 32.51 276 ASN A CA 1
ATOM 1995 C C . ASN A 1 277 ? 7.815 1.343 -32.916 1.00 30.56 276 ASN A C 1
ATOM 1996 O O . ASN A 1 277 ? 8.351 0.242 -32.757 1.00 30.30 276 ASN A O 1
ATOM 2001 N N . VAL A 1 278 ? 6.779 1.757 -32.173 1.00 30.35 277 VAL A N 1
ATOM 2002 C CA . VAL A 1 278 ? 6.098 0.923 -31.211 1.00 28.40 277 VAL A CA 1
ATOM 2003 C C . VAL A 1 278 ? 4.627 0.798 -31.639 1.00 27.91 277 VAL A C 1
ATOM 2004 O O . VAL A 1 278 ? 4.001 1.815 -31.988 1.00 26.37 277 VAL A O 1
ATOM 2008 N N . LEU A 1 279 ? 4.090 -0.427 -31.614 1.00 25.63 278 LEU A N 1
ATOM 2009 C CA . LEU A 1 279 ? 2.645 -0.657 -31.695 1.00 26.14 278 LEU A CA 1
ATOM 2010 C C . LEU A 1 279 ? 2.157 -1.030 -30.315 1.00 26.63 278 LEU A C 1
ATOM 2011 O O . LEU A 1 279 ? 2.678 -1.989 -29.675 1.00 25.59 278 LEU A O 1
ATOM 2016 N N . VAL A 1 280 ? 1.240 -0.215 -29.811 1.00 25.49 279 VAL A N 1
ATOM 2017 C CA . VAL A 1 280 ? 0.592 -0.439 -28.515 1.00 27.25 279 VAL A CA 1
ATOM 2018 C C . VAL A 1 280 ? -0.726 -1.131 -28.826 1.00 26.93 279 VAL A C 1
ATOM 2019 O O . VAL A 1 280 ? -1.537 -0.638 -29.646 1.00 27.43 279 VAL A O 1
ATOM 2023 N N . THR A 1 281 ? -0.904 -2.302 -28.240 1.00 27.61 280 THR A N 1
ATOM 2024 C CA . THR A 1 281 ? -2.159 -3.013 -28.296 1.00 29.07 280 THR A CA 1
ATOM 2025 C C . THR A 1 281 ? -2.753 -3.158 -26.881 1.00 29.25 280 THR A C 1
ATOM 2026 O O . THR A 1 281 ? -2.058 -3.483 -25.925 1.00 28.96 280 THR A O 1
ATOM 2030 N N . PRO A 1 282 ? -4.061 -2.984 -26.752 1.00 30.25 281 PRO A N 1
ATOM 2031 C CA . PRO A 1 282 ? -4.489 -2.950 -25.370 1.00 32.34 281 PRO A CA 1
ATOM 2032 C C . PRO A 1 282 ? -5.021 -4.292 -24.890 1.00 32.78 281 PRO A C 1
ATOM 2033 O O . PRO A 1 282 ? -6.239 -4.496 -24.890 1.00 33.12 281 PRO A O 1
ATOM 2037 N N . HIS A 1 283 ? -4.131 -5.201 -24.457 1.00 34.96 282 HIS A N 1
ATOM 2038 C CA . HIS A 1 283 ? -4.558 -6.508 -23.942 1.00 38.67 282 HIS A CA 1
ATOM 2039 C C . HIS A 1 283 ? -5.352 -7.376 -24.874 1.00 38.90 282 HIS A C 1
ATOM 2040 O O . HIS A 1 283 ? -6.371 -7.957 -24.486 1.00 44.95 282 HIS A O 1
ATOM 2047 N N . LEU A 1 284 ? -4.916 -7.457 -26.107 1.00 33.86 283 LEU A N 1
ATOM 2048 C CA . LEU A 1 284 ? -5.587 -8.219 -27.120 1.00 35.48 283 LEU A CA 1
ATOM 2049 C C . LEU A 1 284 ? -5.171 -9.662 -27.182 1.00 35.01 283 LEU A C 1
ATOM 2050 O O . LEU A 1 284 ? -5.870 -10.474 -27.781 1.00 35.19 283 LEU A O 1
ATOM 2055 N N . ALA A 1 285 ? -4.004 -10.001 -26.651 1.00 34.83 284 ALA A N 1
ATOM 2056 C CA . ALA A 1 285 ? -3.492 -11.361 -26.895 1.00 35.36 284 ALA A CA 1
ATOM 2057 C C . ALA A 1 285 ? -4.255 -12.382 -26.058 1.00 38.64 284 ALA A C 1
ATOM 2058 O O . ALA A 1 285 ? -4.472 -13.503 -26.475 1.00 45.53 284 ALA A O 1
ATOM 2060 N N . SER A 1 286 ? -4.628 -11.971 -24.859 1.00 39.37 285 SER A N 1
ATOM 2061 C CA . SER A 1 286 ? -5.102 -12.844 -23.798 1.00 45.30 285 SER A CA 1
ATOM 2062 C C . SER A 1 286 ? -6.501 -12.426 -23.297 1.00 46.02 285 SER A C 1
ATOM 2063 O O . SER A 1 286 ? -6.873 -12.736 -22.150 1.00 45.64 285 SER A O 1
ATOM 2066 N N . ILE A 1 287 ? -7.292 -11.789 -24.153 1.00 50.29 286 ILE A N 1
ATOM 2067 C CA . ILE A 1 287 ? -8.620 -11.263 -23.762 1.00 48.55 286 ILE A CA 1
ATOM 2068 C C . ILE A 1 287 ? -9.667 -12.354 -23.430 1.00 43.21 286 ILE A C 1
ATOM 2069 O O . ILE A 1 287 ? -9.843 -13.327 -24.147 1.00 41.76 286 ILE A O 1
ATOM 2074 N N . ALA A 1 288 ? -10.335 -12.227 -22.281 1.00 38.38 287 ALA A N 1
ATOM 2075 C CA . ALA A 1 288 ? -11.459 -13.103 -21.966 1.00 37.18 287 ALA A CA 1
ATOM 2076 C C . ALA A 1 288 ? -12.749 -12.795 -22.758 1.00 36.39 287 ALA A C 1
ATOM 2077 O O . ALA A 1 288 ? -13.162 -11.621 -22.942 1.00 38.75 287 ALA A O 1
ATOM 2079 N N . ILE A 1 289 ? -13.390 -13.859 -23.210 1.00 36.42 288 ILE A N 1
ATOM 2080 C CA . ILE A 1 289 ? -14.548 -13.773 -24.109 1.00 38.61 288 ILE A CA 1
ATOM 2081 C C . ILE A 1 289 ? -15.804 -14.063 -23.326 1.00 32.85 288 ILE A C 1
ATOM 2082 O O . ILE A 1 289 ? -15.987 -15.180 -22.835 1.00 33.14 288 ILE A O 1
ATOM 2087 N N . PRO A 1 290 ? -16.670 -13.074 -23.183 1.00 33.57 289 PRO A N 1
ATOM 2088 C CA . PRO A 1 290 ? -17.841 -13.252 -22.283 1.00 32.49 289 PRO A CA 1
ATOM 2089 C C . PRO A 1 290 ? -18.740 -14.454 -22.625 1.00 33.43 289 PRO A C 1
ATOM 2090 O O . PRO A 1 290 ? -19.108 -15.211 -21.748 1.00 31.17 289 PRO A O 1
ATOM 2094 N N . ARG A 1 291 ? -19.026 -14.649 -23.908 1.00 34.13 290 ARG A N 1
ATOM 2095 C CA . ARG A 1 291 ? -19.958 -15.685 -24.335 1.00 38.08 290 ARG A CA 1
ATOM 2096 C C . ARG A 1 291 ? -19.438 -17.076 -23.947 1.00 38.63 290 ARG A C 1
ATOM 2097 O O . ARG A 1 291 ? -20.203 -17.926 -23.506 1.00 39.73 290 ARG A O 1
ATOM 2105 N N . THR A 1 292 ? -18.139 -17.302 -24.082 1.00 37.60 291 THR A N 1
ATOM 2106 C CA . THR A 1 292 ? -17.575 -18.617 -23.850 1.00 39.12 291 THR A CA 1
ATOM 2107 C C . THR A 1 292 ? -17.142 -18.825 -22.408 1.00 39.83 291 THR A C 1
ATOM 2108 O O . THR A 1 292 ? -17.035 -19.973 -21.956 1.00 40.16 291 THR A O 1
ATOM 2112 N N . ALA A 1 293 ? -16.931 -17.736 -21.659 1.00 34.00 292 ALA A N 1
ATOM 2113 C CA . ALA A 1 293 ? -16.579 -17.854 -20.220 1.00 35.08 292 ALA A CA 1
ATOM 2114 C C . ALA A 1 293 ? -17.792 -17.835 -19.244 1.00 32.32 292 ALA A C 1
ATOM 2115 O O . ALA A 1 293 ? -17.742 -18.404 -18.163 1.00 33.12 292 ALA A O 1
ATOM 2117 N N . ALA A 1 294 ? -18.901 -17.207 -19.644 1.00 33.58 293 ALA A N 1
ATOM 2118 C CA . ALA A 1 294 ? -20.070 -17.029 -18.755 1.00 34.16 293 ALA A CA 1
ATOM 2119 C C . ALA A 1 294 ? -20.640 -18.326 -18.194 1.00 34.90 293 ALA A C 1
ATOM 2120 O O . ALA A 1 294 ? -21.037 -18.359 -17.026 1.00 35.87 293 ALA A O 1
ATOM 2122 N N . PRO A 1 295 ? -20.697 -19.402 -19.012 1.00 37.53 294 PRO A N 1
ATOM 2123 C CA . PRO A 1 295 ? -21.247 -20.672 -18.534 1.00 39.37 294 PRO A CA 1
ATOM 2124 C C . PRO A 1 295 ? -20.522 -21.267 -17.350 1.00 39.77 294 PRO A C 1
ATOM 2125 O O . PRO A 1 295 ? -21.188 -21.664 -16.391 1.00 41.70 294 PRO A O 1
ATOM 2129 N N . GLN A 1 296 ? -19.184 -21.285 -17.376 1.00 41.13 295 GLN A N 1
ATOM 2130 C CA . GLN A 1 296 ? -18.399 -21.824 -16.249 1.00 40.76 295 GLN A CA 1
ATOM 2131 C C . GLN A 1 296 ? -18.520 -20.950 -14.992 1.00 38.02 295 GLN A C 1
ATOM 2132 O O . GLN A 1 296 ? -18.481 -21.474 -13.878 1.00 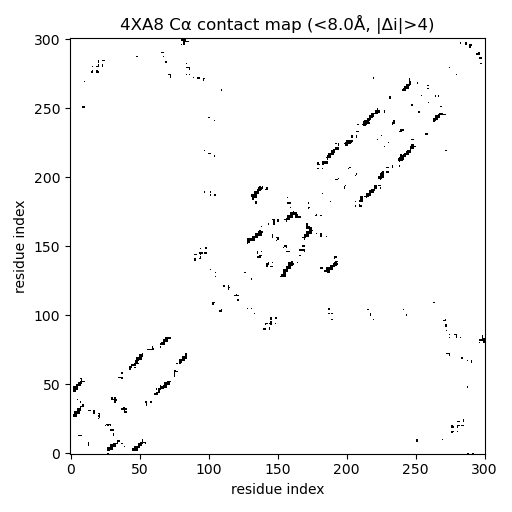36.36 295 GLN A O 1
ATOM 2138 N N . ILE A 1 297 ? -18.721 -19.638 -15.157 1.00 34.27 296 ILE A N 1
ATOM 2139 C CA . ILE A 1 297 ? -18.987 -18.766 -14.005 1.00 34.78 296 ILE A CA 1
ATOM 2140 C C . ILE A 1 297 ? -20.358 -19.103 -13.360 1.00 36.85 296 ILE A C 1
ATOM 2141 O O . ILE A 1 297 ? -20.464 -19.308 -12.128 1.00 33.96 296 ILE A O 1
ATOM 2146 N N . VAL A 1 298 ? -21.404 -19.156 -14.189 1.00 37.33 297 VAL A N 1
ATOM 2147 C CA . VAL A 1 298 ? -22.741 -19.551 -13.732 1.00 40.32 297 VAL A CA 1
ATOM 2148 C C . VAL A 1 298 ? -22.750 -20.930 -13.046 1.00 40.83 297 VAL A C 1
ATOM 2149 O O . VAL A 1 298 ? -23.396 -21.108 -12.000 1.00 41.78 297 VAL A O 1
ATOM 2153 N N . GLU A 1 299 ? -22.012 -21.888 -13.596 1.00 39.97 298 GLU A N 1
ATOM 2154 C CA . GLU A 1 299 ? -21.878 -23.223 -12.969 1.00 44.50 298 GLU A CA 1
ATOM 2155 C C . GLU A 1 299 ? -21.133 -23.198 -11.612 1.00 42.79 298 GLU A C 1
ATOM 2156 O O . GLU A 1 299 ? -21.424 -23.990 -10.731 1.00 45.26 298 GLU A O 1
ATOM 2162 N N . ASN A 1 300 ? -20.164 -22.316 -11.459 1.00 40.16 299 ASN A N 1
ATOM 2163 C CA . ASN A 1 300 ? -19.458 -22.200 -10.190 1.00 41.62 299 ASN A CA 1
ATOM 2164 C C . ASN A 1 300 ? -20.300 -21.489 -9.140 1.00 41.66 299 ASN A C 1
ATOM 2165 O O . ASN A 1 300 ? -20.207 -21.779 -7.939 1.00 45.16 299 ASN A O 1
ATOM 2170 N N . ILE A 1 301 ? -21.151 -20.579 -9.588 1.00 40.74 300 ILE A N 1
ATOM 2171 C CA . ILE A 1 301 ? -22.110 -19.951 -8.702 1.00 42.25 300 ILE A CA 1
ATOM 2172 C C . ILE A 1 301 ? -23.007 -21.035 -8.116 1.00 48.17 300 ILE A C 1
ATOM 2173 O O . ILE A 1 301 ? -23.195 -21.146 -6.868 1.00 48.27 300 ILE A O 1
ATOM 2178 N N . ARG A 1 302 ? -23.561 -21.871 -8.983 1.00 50.04 301 ARG A N 1
ATOM 2179 C CA . ARG A 1 302 ? -24.416 -22.937 -8.466 1.00 55.96 301 ARG A CA 1
ATOM 2180 C C . ARG A 1 302 ? -23.645 -23.933 -7.584 1.00 56.84 301 ARG A C 1
ATOM 2181 O O . ARG A 1 302 ? -24.159 -24.344 -6.545 1.00 61.82 301 ARG A O 1
ATOM 2189 N N . ARG A 1 303 ? -22.413 -24.287 -7.943 1.00 51.79 302 ARG A N 1
ATOM 2190 C CA . ARG A 1 303 ? -21.638 -25.195 -7.084 1.00 52.68 302 ARG A CA 1
ATOM 2191 C C . ARG A 1 303 ? -21.386 -24.616 -5.692 1.00 54.20 302 ARG A C 1
ATOM 2192 O O . ARG A 1 303 ? -21.566 -25.307 -4.691 1.00 54.69 302 ARG A O 1
ATOM 2200 N N . ILE A 1 304 ? -20.975 -23.350 -5.634 1.00 54.57 303 ILE A N 1
ATOM 2201 C CA . ILE A 1 304 ? -20.699 -22.699 -4.359 1.00 56.51 303 ILE A CA 1
ATOM 2202 C C . ILE A 1 304 ? -22.001 -22.662 -3.536 1.00 60.82 303 ILE A C 1
ATOM 2203 O O . ILE A 1 304 ? -21.986 -22.915 -2.333 1.00 64.36 303 ILE A O 1
ATOM 2208 N N . GLU A 1 305 ? -23.128 -22.415 -4.202 1.00 61.41 304 GLU A N 1
ATOM 2209 C CA . GLU A 1 305 ? -24.434 -22.381 -3.549 1.00 65.90 304 GLU A CA 1
ATOM 2210 C C . GLU A 1 305 ? -25.002 -23.758 -3.152 1.00 69.52 304 GLU A C 1
ATOM 2211 O O . GLU A 1 305 ? -25.929 -23.838 -2.338 1.00 71.06 304 GLU A O 1
ATOM 2217 N N . ALA A 1 306 ? -24.450 -24.836 -3.706 1.00 68.53 305 ALA A N 1
ATOM 2218 C CA . ALA A 1 306 ? -24.820 -26.189 -3.283 1.00 71.77 305 ALA A CA 1
ATOM 2219 C C . ALA A 1 306 ? -23.713 -26.863 -2.466 1.00 73.45 305 ALA A C 1
ATOM 2220 O O . ALA A 1 306 ? -23.832 -28.030 -2.104 1.00 75.75 305 ALA A O 1
ATOM 2222 N N . GLY A 1 307 ? -22.639 -26.133 -2.171 1.00 72.33 306 GLY A N 1
ATOM 2223 C CA . GLY A 1 307 ? -21.543 -26.675 -1.369 1.00 73.24 306 GLY A CA 1
ATOM 2224 C C . GLY A 1 307 ? -20.750 -27.734 -2.108 1.00 72.21 306 GLY A C 1
ATOM 2225 O O . GLY A 1 307 ? -20.219 -28.662 -1.499 1.00 74.66 306 GLY A O 1
ATOM 2226 N N . GLU A 1 308 ? -20.686 -27.603 -3.429 1.00 69.30 307 GLU A N 1
ATOM 2227 C CA . GLU A 1 308 ? -19.870 -28.484 -4.244 1.00 68.06 307 GLU A CA 1
ATOM 2228 C C . GLU A 1 308 ? -18.552 -27.806 -4.552 1.00 65.16 307 GLU A C 1
ATOM 2229 O O . GLU A 1 308 ? -18.487 -26.573 -4.614 1.00 61.94 307 GLU A O 1
ATOM 2235 N N . PRO A 1 309 ? -17.493 -28.597 -4.779 1.00 66.73 308 PRO A N 1
ATOM 2236 C CA . PRO A 1 309 ? -16.246 -27.895 -5.073 1.00 64.89 308 PRO A CA 1
ATOM 2237 C C . PRO A 1 309 ? -16.349 -27.112 -6.401 1.00 61.41 308 PRO A C 1
ATOM 2238 O O . PRO A 1 309 ? -17.121 -27.479 -7.295 1.00 62.88 308 PRO A O 1
ATOM 2242 N N . VAL A 1 310 ? -15.597 -26.025 -6.502 1.00 58.94 309 VAL A N 1
ATOM 2243 C CA . VAL A 1 310 ? -15.660 -25.168 -7.679 1.00 55.92 309 VAL A CA 1
ATOM 2244 C C . VAL A 1 310 ? -14.662 -25.657 -8.743 1.00 54.42 309 VAL A C 1
ATOM 2245 O O . VAL A 1 310 ? -13.584 -26.168 -8.414 1.00 55.00 309 VAL A O 1
ATOM 2249 N N . LEU A 1 311 ? -15.051 -25.510 -10.004 1.00 48.99 310 LEU A N 1
ATOM 2250 C CA . LEU A 1 311 ? -14.180 -25.766 -11.137 1.00 49.04 310 LEU A CA 1
ATOM 2251 C C . LEU A 1 311 ? -13.110 -24.664 -11.229 1.00 50.69 310 LEU A C 1
ATOM 2252 O O . LEU A 1 311 ? -13.378 -23.477 -10.898 1.00 46.74 310 LEU A O 1
ATOM 2257 N N . ASN A 1 312 ? -11.905 -25.050 -11.657 1.00 50.53 311 ASN A N 1
ATOM 2258 C CA . ASN A 1 312 ? -10.805 -24.093 -11.951 1.00 52.87 311 ASN A CA 1
ATOM 2259 C C . ASN A 1 312 ? -10.310 -23.229 -10.793 1.00 51.79 311 ASN A C 1
ATOM 2260 O O . ASN A 1 312 ? -9.999 -22.050 -10.964 1.00 51.12 311 ASN A O 1
ATOM 2265 N N . GLN A 1 313 ? -10.198 -23.826 -9.624 1.00 55.02 312 GLN A N 1
ATOM 2266 C CA . GLN A 1 313 ? -9.736 -23.103 -8.432 1.00 58.21 312 GLN A CA 1
ATOM 2267 C C . GLN A 1 313 ? -8.220 -22.848 -8.487 1.00 62.87 312 GLN A C 1
ATOM 2268 O O . GLN A 1 313 ? -7.469 -23.717 -8.921 1.00 63.71 312 GLN A O 1
ATOM 2274 N N . VAL A 1 314 ? -7.784 -21.651 -8.084 1.00 65.33 313 VAL A N 1
ATOM 2275 C CA . VAL A 1 314 ? -6.371 -21.265 -8.123 1.00 68.76 313 VAL A CA 1
ATOM 2276 C C . VAL A 1 314 ? -5.848 -21.231 -6.703 1.00 73.17 313 VAL A C 1
ATOM 2277 O O . VAL A 1 314 ? -6.604 -21.485 -5.767 1.00 73.49 313 VAL A O 1
#

Foldseek 3Di:
DQAAEEEEDPQDDQVQLVVQLCVLPPPHHYWYADPDPRDTDDDLQRHAEYEYEPHDVCNCVSHPNHAEYEYFLVVNNDDHFYFYFCQVCLLVLLLVVLVVFVVCVVVVVLVVVVCVVVVHDDDDDDDQQCVAEEEEEACDSNSLSNQLVSQVRNHQAEYEDQDDDDRPSYHYDHRPVCLLVRQCPHQEYEYAHADDPVLFQCQPLVSLLSHAQQHEYEYLHEARSHDVVSVVVCCVVSSHVAYEYQYHPDPPPDPPDPQVPDSRYHYHHNSSSGDDSNSRSNLVSVQVVCSVVVHDHPRTD

Nearest PDB structures (foldseek):
  4xa8-assembly1_A-2  TM=1.003E+00  e=3.526E-61  Xanthobacter autotrophicus Py2
  5vg6-assembly2_B  TM=8.227E-01  e=1.393E-56  Xanthobacter autotrophicus Py2
  5vg6-assembly5_G  TM=8.901E-01  e=2.054E-39  Xanthobacter autotrophicus Py2
  4zqb-assembly1_B  TM=8.144E-01  e=4.326E-31  Cereibacter sphaeroides 2.4.1
  3pp8-assembly1_A-2  TM=8.641E-01  e=8.847E-29  Salmonella enterica subsp. enterica serovar Typhimurium str. LT2

Organism: Xanthobacter autotrophicus (strain ATCC BAA-1158 / Py2) (NCBI:txid78245)

B-factor: mean 39.66, std 13.02, range [19.82, 91.97]

Solvent-accessible surface area: 14687 Å² total; per-residue (Å²): 31,98,17,1,0,0,3,12,11,44,34,26,120,10,104,71,4,58,67,18,0,61,81,46,49,104,78,2,63,2,30,62,5,138,62,56,78,0,81,15,144,51,72,58,106,92,0,47,0,0,0,3,46,130,32,33,113,37,3,23,80,92,3,97,65,11,91,0,9,2,52,10,43,126,122,53,50,52,150,34,33,59,1,111,18,42,44,125,100,63,41,105,69,6,6,57,27,0,27,97,0,0,63,21,0,7,164,33,66,6,28,64,73,74,2,144,158,109,71,108,208,48,181,59,166,130,101,89,33,69,93,5,102,0,0,0,0,1,6,39,134,54,1,17,32,0,0,75,54,1,26,192,77,40,18,58,3,20,0,7,10,68,75,98,74,103,35,156,58,16,57,42,59,94,19,94,174,28,1,51,44,0,0,57,9,0,42,0,0,0,0,14,11,87,63,56,135,96,17,146,28,10,0,48,65,116,46,2,69,59,3,46,168,29,1,20,0,0,3,4,17,47,5,30,0,2,54,27,76,15,5,25,59,12,10,165,68,27,36,0,41,12,0,1,3,0,5,9,85,93,34,86,14,66,150,66,21,46,0,132,98,29,99,39,16,54,29,10,98,24,78,0,36,55,17,62,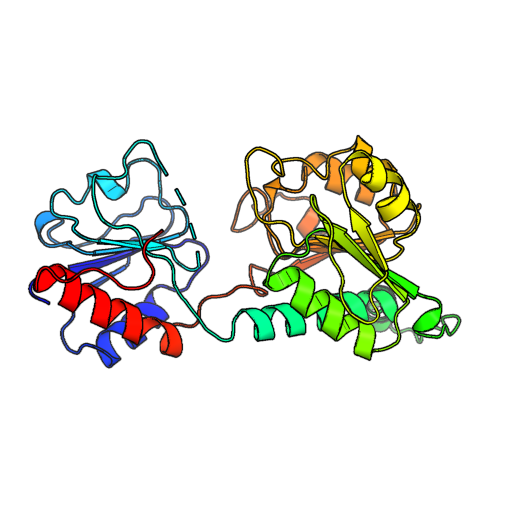26,180,64,2,2,72,35,2,25,50,5,0,103,56,35,59,62,73,70,113,16,71,42,102,94

CATH classification: 3.40.50.720 (+1 more: 3.40.50.720)

Secondary structure (DSSP, 8-state):
--SEEEEE-SSS-HHHHHHHHHHHSTT-EEEEPPTTT----S-GGGEEEEEESSPPTTGGGG-TT--EEEE---TT--SS-EEE---TTHHHHHHHHHHHHHHHHHTTHHHHHHHHHTT---------GGG-EEEEE--SHHHHHHHHHHHHTT-EEEEEESS----TT-EEEESGGGHHHHHHT-SEEEE-----TTTTT-B-HHHHHHSPTTEEEEE-S-GGGB-HHHHHHHHHHTSEEEEEES--SSSSPPTT-TTTT-TTEEE--S-SS---HHHHHHHHHHHHHHHHHTPPPTTB-

InterPro domains:
  IPR006140 D-isomer specific 2-hydroxyacid dehydrogenase, NAD-binding domain [PF02826] (113-284)
  IPR036291 NAD(P)-binding domain superfamily [SSF51735] (106-284)

Radius of gyration: 21.54 Å; Cα contacts (8 Å, |Δi|>4): 579; chains: 1; bounding box: 56×41×56 Å

Sequence (301 aa):
ASGALVFYSAVDIGQDWKSALQAAHPGLDVRIARAGDGHVEGDPEEVRYALVWKPPHGFFARFPNLKLVINLGRDDLPDVPVTRLSDPNMSQMMASFVLFCVLRHARDIPTFERRAQREGRWHYVHPRTAAEIRVGVLGLGDLGAAAALELARHGFDVRGWSRTPKALEGVSCFHGLEALPGFLAGSEIVVVMLPLTPETRGLMNAERLAHLPRGAKFINVARGPVVDEAALIAALRSGHIAEATLDVFEVEPLPVGSPLWAMDNVLVTPHLASIAIPRTAAPQIVENIRRIEAGEPVLNQV